Protein AF-0000000079072916 (afdb_homodimer)

Sequence (254 aa):
METNFIKKNFGDKLIYQQEENDLEDRITYTTFAKGLDKENIIIFFITNEGIFTDDGYTIWNITSTMNIKLNSNDIKIISKIANFYGVSFINNCLVLKQKDDSSNYHDEISNIVCAIVAINTYILLTIMETNFIKKNFGDKLIYQQEENDLEDRITYTTFAKGLDKENIIIFFITNEGIFTDDGYTIWNITSTMNIKLNSNDIKIISKIANFYGVSFINNCLVLKQKDDSSNYHDEISNIVCAIVAINTYILLTI

Radius of gyration: 18.78 Å; Cα contacts (8 Å, |Δi|>4): 426; chains: 2; bounding box: 48×57×42 Å

Structure (mmCIF, N/CA/C/O backbone):
data_AF-0000000079072916-model_v1
#
loop_
_entity.id
_entity.type
_entity.pdbx_description
1 polymer 'DUF1828 domain-containing protein'
#
loop_
_atom_site.group_PDB
_atom_site.id
_atom_site.type_symbol
_atom_site.label_atom_id
_atom_site.label_alt_id
_atom_site.label_comp_id
_atom_site.label_asym_id
_atom_site.label_entity_id
_atom_site.label_seq_id
_atom_site.pdbx_PDB_ins_code
_atom_site.Cartn_x
_atom_site.Cartn_y
_atom_site.Cartn_z
_atom_site.occupancy
_atom_site.B_iso_or_equiv
_atom_site.auth_seq_id
_atom_site.auth_comp_id
_atom_site.auth_asym_id
_atom_site.auth_atom_id
_atom_site.pdbx_PDB_model_num
ATOM 1 N N . MET A 1 1 ? -22.922 37.562 6.277 1 25.19 1 MET A N 1
ATOM 2 C CA . MET A 1 1 ? -22.359 36.594 7.234 1 25.19 1 MET A CA 1
ATOM 3 C C . MET A 1 1 ? -21.312 35.719 6.566 1 25.19 1 MET A C 1
ATOM 5 O O . MET A 1 1 ? -21.625 35 5.605 1 25.19 1 MET A O 1
ATOM 9 N N . GLU A 1 2 ? -20.078 36.094 6.539 1 25.52 2 GLU A N 1
ATOM 10 C CA . GLU A 1 2 ? -18.922 35.594 5.809 1 25.52 2 GLU A CA 1
ATOM 11 C C . GLU A 1 2 ? -18.562 34.188 6.281 1 25.52 2 GLU A C 1
ATOM 13 O O . GLU A 1 2 ? -18.25 33.969 7.461 1 25.52 2 GLU A O 1
ATOM 18 N N . THR A 1 3 ? -19.266 33.25 5.84 1 23.72 3 THR A N 1
ATOM 19 C CA . THR A 1 3 ? -19 31.844 6.156 1 23.72 3 THR A CA 1
ATOM 20 C C . THR A 1 3 ? -17.5 31.531 6.027 1 23.72 3 THR A C 1
ATOM 22 O O . THR A 1 3 ? -16.953 31.578 4.93 1 23.72 3 THR A O 1
ATOM 25 N N . ASN A 1 4 ? -16.719 32.031 6.961 1 22.64 4 ASN A N 1
ATOM 26 C CA . ASN A 1 4 ? -15.305 31.703 7.137 1 22.64 4 ASN A CA 1
ATOM 27 C C . ASN A 1 4 ? -15.039 30.219 6.996 1 22.64 4 ASN A C 1
ATOM 29 O O . 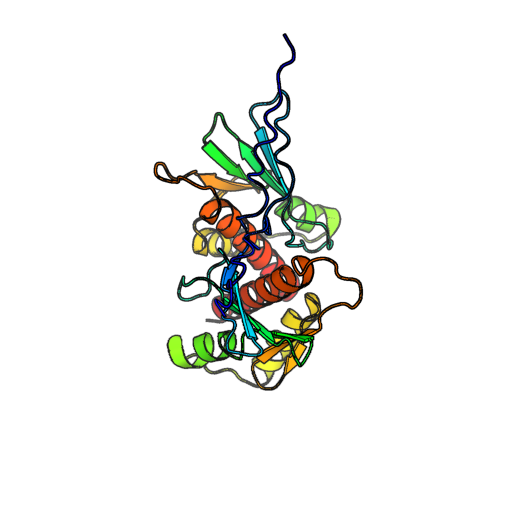ASN A 1 4 ? -15.492 29.422 7.82 1 22.64 4 ASN A O 1
ATOM 33 N N . PHE A 1 5 ? -15.102 29.859 5.82 1 25.64 5 PHE A N 1
ATOM 34 C CA . PHE A 1 5 ? -14.625 28.531 5.457 1 25.64 5 PHE A CA 1
ATOM 35 C C . PHE A 1 5 ? -13.312 28.219 6.164 1 25.64 5 PHE A C 1
ATOM 37 O O . PHE A 1 5 ? -12.297 28.859 5.926 1 25.64 5 PHE A O 1
ATOM 44 N N . ILE A 1 6 ? -13.367 28.031 7.449 1 26.88 6 ILE A N 1
ATOM 45 C CA . ILE A 1 6 ? -12.203 27.594 8.219 1 26.88 6 ILE A CA 1
ATOM 46 C C . ILE A 1 6 ? -11.414 26.562 7.418 1 26.88 6 ILE A C 1
ATOM 48 O O . ILE A 1 6 ? -11.93 25.469 7.133 1 26.88 6 ILE A O 1
ATOM 52 N N . LYS A 1 7 ? -10.703 26.969 6.523 1 29.28 7 LYS A N 1
ATOM 53 C CA . LYS A 1 7 ? -9.602 26.281 5.867 1 29.28 7 LYS A CA 1
ATOM 54 C C . LYS A 1 7 ? -8.758 25.5 6.879 1 29.28 7 LYS A C 1
ATOM 56 O O . LYS A 1 7 ? -7.773 26.031 7.402 1 29.28 7 LYS A O 1
ATOM 61 N N . LYS A 1 8 ? -9.477 24.891 7.836 1 30.89 8 LYS A N 1
ATOM 62 C CA . LYS A 1 8 ? -8.609 24.125 8.734 1 30.89 8 LYS A CA 1
ATOM 63 C C . LYS A 1 8 ? -7.699 23.188 7.949 1 30.89 8 LYS A C 1
ATOM 65 O O . LYS A 1 8 ? -8.156 22.469 7.062 1 30.89 8 LYS A O 1
ATOM 70 N N . ASN A 1 9 ? -6.469 23.562 7.746 1 30.06 9 ASN A N 1
ATOM 71 C CA . ASN A 1 9 ? -5.285 22.859 7.254 1 30.06 9 ASN A CA 1
ATOM 72 C C . ASN A 1 9 ? -5.227 21.422 7.762 1 30.06 9 ASN A C 1
ATOM 74 O O . ASN A 1 9 ? -4.621 21.156 8.797 1 30.06 9 ASN A O 1
ATOM 78 N N . PHE A 1 10 ? -6.309 20.844 7.824 1 29.81 10 PHE A N 1
ATOM 79 C CA . PHE A 1 10 ? -6.285 19.406 8.117 1 29.81 10 PHE A CA 1
ATOM 80 C C . PHE A 1 10 ? -5.223 18.703 7.281 1 29.81 10 PHE A C 1
ATOM 82 O O . PHE A 1 10 ? -5.535 17.797 6.516 1 29.81 10 PHE A O 1
ATOM 89 N N . GLY A 1 11 ? -4.422 19.375 6.609 1 34 11 GLY A N 1
ATOM 90 C CA . GLY A 1 11 ? -3.291 18.797 5.902 1 34 11 GLY A CA 1
ATOM 91 C C . GLY A 1 11 ? -2.49 17.828 6.742 1 34 11 GLY A C 1
ATOM 92 O O . GLY A 1 11 ? -1.272 17.953 6.871 1 34 11 GLY A O 1
ATOM 93 N N . ASP A 1 12 ? -2.959 17.344 7.809 1 32.41 12 ASP A N 1
ATOM 94 C CA . ASP A 1 12 ? -2.174 16.562 8.758 1 32.41 12 ASP A CA 1
ATOM 95 C C . ASP A 1 12 ? -1.429 15.438 8.055 1 32.41 12 ASP A C 1
ATOM 97 O O . ASP A 1 12 ? -1.821 15.008 6.965 1 32.41 12 ASP A O 1
ATOM 101 N N . LYS A 1 13 ? -0.191 14.953 8.641 1 34.88 13 LYS A N 1
ATOM 102 C CA . LYS A 1 13 ? 0.983 14.109 8.445 1 34.88 13 LYS A CA 1
ATOM 103 C C . LYS A 1 13 ? 0.587 12.641 8.289 1 34.88 13 LYS A C 1
ATOM 105 O O . LYS A 1 13 ? 0.32 11.961 9.281 1 34.88 13 LYS A O 1
ATOM 110 N N . LEU A 1 14 ? -0.189 12.406 7.477 1 36.56 14 LEU A N 1
ATOM 111 C CA . LEU A 1 14 ? -0.671 11.031 7.445 1 36.56 14 LEU A CA 1
ATOM 112 C C . LEU A 1 14 ? 0.492 10.047 7.367 1 36.56 14 LEU A C 1
ATOM 114 O O . LEU A 1 14 ? 0.35 8.883 7.738 1 36.56 14 LEU A O 1
ATOM 118 N N . ILE A 1 15 ? 1.354 10.32 6.348 1 42.75 15 ILE A N 1
ATOM 119 C CA . ILE A 1 15 ? 2.145 9.133 6.066 1 42.75 15 ILE A CA 1
ATOM 120 C C . ILE A 1 15 ? 3.072 8.828 7.242 1 42.75 15 ILE A C 1
ATOM 122 O O . ILE A 1 15 ? 3.357 7.668 7.535 1 42.75 15 ILE A O 1
ATOM 126 N N . TYR A 1 16 ? 3.955 9.688 7.449 1 46.66 16 TYR A N 1
ATOM 127 C CA . TYR A 1 16 ? 5.113 9.258 8.219 1 46.66 16 TYR A CA 1
ATOM 128 C C . TYR A 1 16 ? 5.223 10.031 9.531 1 46.66 16 TYR A C 1
ATOM 130 O O . TYR A 1 16 ? 4.699 11.141 9.648 1 46.66 16 TYR A O 1
ATOM 138 N N . GLN A 1 17 ? 5.148 9.227 10.57 1 46 17 GLN A N 1
ATOM 139 C CA . GLN A 1 17 ? 5.656 9.781 11.82 1 46 17 GLN A CA 1
ATOM 140 C C . GLN A 1 17 ? 7.043 10.391 11.633 1 46 17 GLN A C 1
ATOM 142 O O . GLN A 1 17 ? 7.695 10.156 10.609 1 46 17 GLN A O 1
ATOM 147 N N . GLN A 1 18 ? 7.871 10.438 12.781 1 49.47 18 GLN A N 1
ATOM 148 C CA . GLN A 1 18 ? 9.039 11.039 13.422 1 49.47 18 GLN A CA 1
ATOM 149 C C . GLN A 1 18 ? 10.305 10.758 12.625 1 49.47 18 GLN A C 1
ATOM 151 O O . GLN A 1 18 ? 10.555 9.617 12.219 1 49.47 18 GLN A O 1
ATOM 156 N N . GLU A 1 19 ? 10.734 11.781 11.852 1 52.78 19 GLU A N 1
ATOM 157 C CA . GLU A 1 19 ? 12.133 11.797 11.438 1 52.78 19 GLU A CA 1
ATOM 158 C C . GLU A 1 19 ? 13.07 11.734 12.633 1 52.78 19 GLU A C 1
ATOM 160 O O . GLU A 1 19 ? 12.883 12.453 13.617 1 52.78 19 GLU A O 1
ATOM 165 N N . GLU A 1 20 ? 13.516 10.617 13.102 1 50.47 20 GLU A N 1
ATOM 166 C CA . GLU A 1 20 ? 14.602 10.672 14.078 1 50.47 20 GLU A CA 1
ATOM 167 C C . GLU A 1 20 ? 15.961 10.742 13.383 1 50.47 20 GLU A C 1
ATOM 169 O O . GLU A 1 20 ? 16.25 9.953 12.477 1 50.47 20 GLU A O 1
ATOM 174 N N . ASN A 1 21 ? 16.406 12.055 13.328 1 49.78 21 ASN A N 1
ATOM 175 C CA . ASN A 1 21 ? 17.812 12.164 12.914 1 49.78 21 ASN A CA 1
ATOM 176 C C . ASN A 1 21 ? 18.734 11.469 13.891 1 49.78 21 ASN A C 1
ATOM 178 O O . ASN A 1 21 ? 18.75 11.781 15.086 1 49.78 21 ASN A O 1
ATOM 182 N N . ASP A 1 22 ? 18.938 10.188 13.688 1 50.59 22 ASP A N 1
ATOM 183 C CA . ASP A 1 22 ? 20.031 9.641 14.5 1 50.59 22 ASP A CA 1
ATOM 184 C C . ASP A 1 22 ? 21.359 10.336 14.18 1 50.59 22 ASP A C 1
ATOM 186 O O . ASP A 1 22 ? 21.516 10.93 13.117 1 50.59 22 ASP A O 1
ATOM 190 N N . LEU A 1 23 ? 22.062 10.672 15.25 1 51.97 23 LEU A N 1
ATOM 191 C CA . LEU A 1 23 ? 23.469 11.047 15.172 1 51.97 23 LEU A CA 1
ATOM 192 C C . LEU A 1 23 ? 24.156 10.375 13.984 1 51.97 23 LEU A C 1
ATOM 194 O O . LEU A 1 23 ? 25.344 10.586 13.734 1 51.97 23 LEU A O 1
ATOM 198 N N . GLU A 1 24 ? 23.219 9.625 13.133 1 63.34 24 GLU A N 1
ATOM 199 C CA . GLU A 1 24 ? 23.734 8.836 12.016 1 63.34 24 GLU A CA 1
ATOM 200 C C . GLU A 1 24 ? 23.156 9.305 10.688 1 63.34 24 GLU A C 1
ATOM 202 O O . GLU A 1 24 ? 22.281 10.172 10.664 1 63.34 24 GLU A O 1
ATOM 207 N N . ASP A 1 25 ? 23.719 9.297 9.586 1 83.88 25 ASP A N 1
ATOM 208 C CA . ASP A 1 25 ? 23.469 9.531 8.164 1 83.88 25 ASP A CA 1
ATOM 209 C C . ASP A 1 25 ? 22.172 8.852 7.719 1 83.88 25 ASP A C 1
ATOM 211 O O . ASP A 1 25 ? 22.078 8.336 6.602 1 83.88 25 ASP A O 1
ATOM 215 N N . ARG A 1 26 ? 21.188 8.867 8.789 1 86.19 26 ARG A N 1
ATOM 216 C CA . ARG A 1 26 ? 19.969 8.148 8.445 1 86.19 26 ARG A CA 1
ATOM 217 C C . ARG A 1 26 ? 18.734 8.844 9.023 1 86.19 26 ARG A C 1
ATOM 219 O O . ARG A 1 26 ? 18.781 9.328 10.156 1 86.19 26 ARG A O 1
ATOM 226 N N . ILE A 1 27 ? 17.703 9.031 8.188 1 84.94 27 ILE A N 1
ATOM 227 C CA . ILE A 1 27 ? 16.391 9.5 8.625 1 84.94 27 ILE A CA 1
ATOM 228 C C . ILE A 1 27 ? 15.391 8.344 8.594 1 84.94 27 ILE A C 1
ATOM 230 O O . ILE A 1 27 ? 15.359 7.57 7.629 1 84.94 27 ILE A O 1
ATOM 234 N N . THR A 1 28 ? 14.586 8.172 9.68 1 87.25 28 THR A N 1
ATOM 235 C CA . THR A 1 28 ? 13.617 7.094 9.797 1 87.25 28 THR A CA 1
ATOM 236 C C . THR A 1 28 ? 12.195 7.621 9.609 1 87.25 28 THR A C 1
ATOM 238 O O . THR A 1 28 ? 11.797 8.586 10.266 1 87.25 28 THR A O 1
ATOM 241 N N . TYR A 1 29 ? 11.492 6.973 8.711 1 85.94 29 TYR A N 1
ATOM 242 C CA . TYR A 1 29 ? 10.078 7.258 8.484 1 85.94 29 TYR A CA 1
ATOM 243 C C . TYR A 1 29 ? 9.211 6.086 8.938 1 85.94 29 TYR A C 1
ATOM 245 O O . TYR A 1 29 ? 9.336 4.977 8.414 1 85.94 29 TYR A O 1
ATOM 253 N N . THR A 1 30 ? 8.375 6.32 9.891 1 87.69 30 THR A N 1
ATOM 254 C CA . THR A 1 30 ? 7.359 5.34 10.25 1 87.69 30 THR A CA 1
ATOM 255 C C . THR A 1 30 ? 6.035 5.648 9.555 1 87.69 30 THR A C 1
ATOM 257 O O . THR A 1 30 ? 5.512 6.758 9.672 1 87.69 30 THR A O 1
ATOM 260 N N . THR A 1 31 ? 5.504 4.699 8.852 1 87.69 31 THR A N 1
ATOM 261 C CA . THR A 1 31 ? 4.277 4.922 8.094 1 87.69 31 THR A CA 1
ATOM 262 C C . THR A 1 31 ? 3.08 4.297 8.805 1 87.69 31 THR A C 1
ATOM 264 O O . THR A 1 31 ? 3.248 3.502 9.734 1 87.69 31 THR A O 1
ATOM 267 N N . PHE A 1 32 ? 1.91 4.664 8.383 1 86.25 32 PHE A N 1
ATOM 268 C CA . PHE A 1 32 ? 0.699 4.094 8.953 1 86.25 32 PHE A CA 1
ATOM 269 C C . PHE A 1 32 ? 0.38 2.744 8.32 1 86.25 32 PHE A C 1
ATOM 271 O O . PHE A 1 32 ? -0.427 1.978 8.852 1 86.25 32 PHE A O 1
ATOM 278 N N . ALA A 1 33 ? 1.021 2.525 7.176 1 90.31 33 ALA A N 1
ATOM 279 C CA . ALA A 1 33 ? 0.844 1.221 6.547 1 90.31 33 ALA A CA 1
ATOM 280 C C . ALA A 1 33 ? 1.424 0.108 7.414 1 90.31 33 ALA A C 1
ATOM 282 O O . ALA A 1 33 ? 2.428 0.308 8.102 1 90.31 33 ALA A O 1
ATOM 283 N N . LYS A 1 34 ? 0.805 -1.021 7.293 1 89.38 34 LYS A N 1
ATOM 284 C CA . LYS A 1 34 ? 1.238 -2.139 8.125 1 89.38 34 LYS A CA 1
ATOM 285 C C . LYS A 1 34 ? 1.736 -3.301 7.27 1 89.38 34 LYS A C 1
ATOM 287 O O . LYS A 1 34 ? 1.2 -3.555 6.188 1 89.38 34 LYS A O 1
ATOM 292 N N . GLY A 1 35 ? 2.766 -3.959 7.812 1 89.81 35 GLY A N 1
ATOM 293 C CA . GLY A 1 35 ? 3.268 -5.172 7.184 1 89.81 35 GLY A CA 1
ATOM 294 C C . GLY A 1 35 ? 2.457 -6.402 7.535 1 89.81 35 GLY A C 1
ATOM 295 O O . GLY A 1 35 ? 1.345 -6.293 8.055 1 89.81 35 GLY A O 1
ATOM 296 N N . LEU A 1 36 ? 2.961 -7.543 7.148 1 89.94 36 LEU A N 1
ATOM 297 C CA . LEU A 1 36 ? 2.299 -8.82 7.398 1 89.94 36 LEU A CA 1
ATOM 298 C C . LEU A 1 36 ? 2.209 -9.102 8.891 1 89.94 36 LEU A C 1
ATOM 300 O O . LEU A 1 36 ? 1.297 -9.797 9.344 1 89.94 36 LEU A O 1
ATOM 304 N N . ASP A 1 37 ? 3.074 -8.609 9.609 1 89.62 37 ASP A N 1
ATOM 305 C CA . ASP A 1 37 ? 3.094 -8.812 11.062 1 89.62 37 ASP A CA 1
ATOM 306 C C . ASP A 1 37 ? 2.23 -7.77 11.766 1 89.62 37 ASP A C 1
ATOM 308 O O . ASP A 1 37 ? 2.16 -7.746 13 1 89.62 37 ASP A O 1
ATOM 312 N N . LYS A 1 38 ? 1.646 -6.879 11.031 1 88.81 38 LYS A N 1
ATOM 313 C CA . LYS A 1 38 ? 0.715 -5.852 11.492 1 88.81 38 LYS A CA 1
ATOM 314 C C . LYS A 1 38 ? 1.454 -4.711 12.188 1 88.81 38 LYS A C 1
ATOM 316 O O . LYS A 1 38 ? 0.84 -3.898 12.883 1 88.81 38 LYS A O 1
ATOM 321 N N . GLU A 1 39 ? 2.781 -4.734 12.047 1 89.44 39 GLU A N 1
ATOM 322 C CA . GLU A 1 39 ? 3.559 -3.582 12.5 1 89.44 39 GLU A CA 1
ATOM 323 C C . GLU A 1 39 ? 3.666 -2.527 11.398 1 89.44 39 GLU A C 1
ATOM 325 O O . GLU A 1 39 ? 3.627 -2.854 10.211 1 89.44 39 GLU A O 1
ATOM 330 N N . ASN A 1 40 ? 3.836 -1.314 11.883 1 90.5 40 ASN A N 1
ATOM 331 C CA . ASN A 1 40 ? 4 -0.245 10.906 1 90.5 40 ASN A CA 1
ATOM 332 C C . ASN A 1 40 ? 5.242 -0.462 10.047 1 90.5 40 ASN A C 1
ATOM 334 O O . ASN A 1 40 ? 6.281 -0.893 10.547 1 90.5 40 ASN A O 1
ATOM 338 N N . ILE A 1 41 ? 5.078 -0.155 8.781 1 93.25 41 ILE A N 1
ATOM 339 C CA . ILE A 1 41 ? 6.215 -0.217 7.867 1 93.25 41 ILE A CA 1
ATOM 340 C C . ILE A 1 41 ? 7.148 0.965 8.125 1 93.25 41 ILE A C 1
ATOM 342 O O . ILE A 1 41 ? 6.699 2.111 8.211 1 93.25 41 ILE A O 1
ATOM 346 N N . ILE A 1 42 ? 8.43 0.683 8.234 1 91.75 42 ILE A N 1
ATOM 347 C CA . ILE A 1 42 ? 9.453 1.695 8.469 1 91.75 42 ILE A CA 1
ATOM 348 C C . ILE A 1 42 ? 10.359 1.808 7.242 1 91.75 42 ILE A C 1
ATOM 350 O O . ILE A 1 42 ? 10.75 0.795 6.656 1 91.75 42 ILE A O 1
ATOM 354 N N . ILE A 1 43 ? 10.555 3.037 6.801 1 92.69 43 ILE A N 1
ATOM 355 C CA . ILE A 1 43 ? 11.453 3.318 5.684 1 92.69 43 ILE A CA 1
ATOM 356 C C . ILE A 1 43 ? 12.617 4.184 6.156 1 92.69 43 ILE A C 1
ATOM 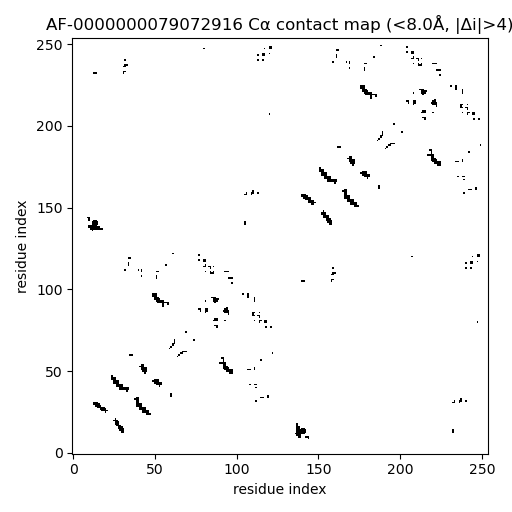358 O O . ILE A 1 43 ? 12.422 5.133 6.922 1 92.69 43 ILE A O 1
ATOM 362 N N . PHE A 1 44 ? 13.75 3.861 5.656 1 91.94 44 PHE A N 1
ATOM 363 C CA . PHE A 1 44 ? 14.938 4.641 5.98 1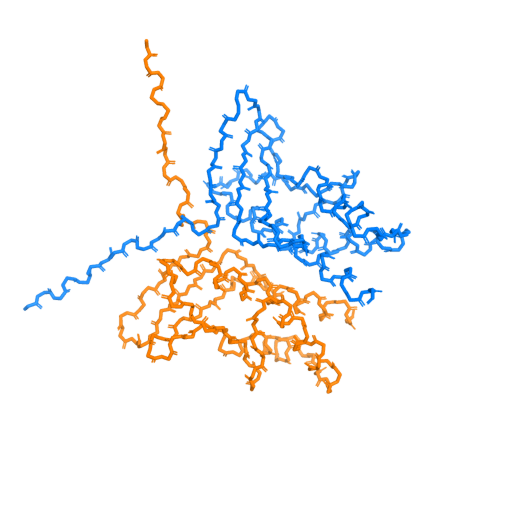 91.94 44 PHE A CA 1
ATOM 364 C C . PHE A 1 44 ? 15.398 5.461 4.781 1 91.94 44 PHE A C 1
ATOM 366 O O . PHE A 1 44 ? 15.383 4.977 3.648 1 91.94 44 PHE A O 1
ATOM 373 N N . PHE A 1 45 ? 15.766 6.672 5.117 1 91 45 PHE A N 1
ATOM 374 C CA . PHE A 1 45 ? 16.516 7.477 4.156 1 91 45 PHE A CA 1
ATOM 375 C C . PHE A 1 45 ? 17.969 7.594 4.57 1 91 45 PHE A C 1
ATOM 377 O O . PHE A 1 45 ? 18.281 8.148 5.625 1 91 45 PHE A O 1
ATOM 384 N N . ILE A 1 46 ? 18.797 6.973 3.713 1 91.88 46 ILE A N 1
ATOM 385 C CA . ILE A 1 46 ? 20.234 7.094 3.93 1 91.88 46 ILE A CA 1
ATOM 386 C C . ILE A 1 46 ? 20.75 8.359 3.252 1 91.88 46 ILE A C 1
ATOM 388 O O . ILE A 1 46 ? 20.891 8.398 2.027 1 91.88 46 ILE A O 1
ATOM 392 N N . THR A 1 47 ? 21.062 9.344 4.043 1 87.12 47 THR A N 1
ATOM 393 C CA . THR A 1 47 ? 21.297 10.695 3.547 1 87.12 47 THR A CA 1
ATOM 394 C C . THR A 1 47 ? 22.547 10.742 2.682 1 87.12 47 THR A C 1
ATOM 396 O O . THR A 1 47 ? 22.562 11.414 1.645 1 87.12 47 THR A O 1
ATOM 399 N N . ASN A 1 48 ? 23.594 10.117 3.045 1 90.31 48 ASN A N 1
ATOM 400 C CA . ASN A 1 48 ? 24.844 10.172 2.307 1 90.31 48 ASN A CA 1
ATOM 401 C C . ASN A 1 48 ? 24.734 9.453 0.966 1 90.31 48 ASN A C 1
ATOM 403 O O . ASN A 1 48 ? 25.484 9.766 0.029 1 90.31 48 ASN A O 1
ATOM 407 N N . GLU A 1 49 ? 23.828 8.516 0.859 1 92.81 49 GLU A N 1
ATOM 408 C CA . GLU A 1 49 ? 23.672 7.727 -0.358 1 92.81 49 GLU A CA 1
ATOM 409 C C . GLU A 1 49 ? 22.5 8.219 -1.186 1 92.81 49 GLU A C 1
ATOM 411 O O . GLU A 1 49 ? 22.375 7.887 -2.367 1 92.81 49 GLU A O 1
ATOM 416 N N . GLY A 1 50 ? 21.578 9.016 -0.589 1 92.38 50 GLY A N 1
ATOM 417 C CA . GLY A 1 50 ? 20.391 9.484 -1.28 1 92.38 50 GLY A CA 1
ATOM 418 C C . GLY A 1 50 ? 19.438 8.359 -1.653 1 92.38 50 GLY A C 1
ATOM 419 O O . GLY A 1 50 ? 18.953 8.305 -2.785 1 92.38 50 GLY A O 1
ATOM 420 N N . ILE A 1 51 ? 19.25 7.398 -0.708 1 95.25 51 ILE A N 1
ATOM 421 C CA . ILE A 1 51 ? 18.391 6.266 -1.046 1 95.25 51 ILE A CA 1
ATOM 422 C C . ILE A 1 51 ? 17.391 6.027 0.081 1 95.25 51 ILE A C 1
ATOM 424 O O . ILE A 1 51 ? 17.703 6.23 1.256 1 95.25 51 ILE A O 1
ATOM 428 N N . PHE A 1 52 ? 16.266 5.605 -0.351 1 93.75 52 PHE A N 1
ATOM 429 C CA . PHE A 1 52 ? 15.25 5.047 0.542 1 93.75 52 PHE A CA 1
ATOM 430 C C . PHE A 1 52 ? 15.32 3.527 0.558 1 93.75 52 PHE A C 1
ATOM 432 O O . PHE A 1 52 ? 15.523 2.898 -0.483 1 93.75 52 PHE A O 1
ATOM 439 N N . THR A 1 53 ? 15.164 2.924 1.729 1 96.88 53 THR A N 1
ATOM 440 C CA . THR A 1 53 ? 15.281 1.472 1.816 1 96.88 53 THR A CA 1
ATOM 441 C C . THR A 1 53 ? 14.508 0.938 3.02 1 96.88 53 THR A C 1
ATOM 443 O O . THR A 1 53 ? 14.266 1.67 3.979 1 96.88 53 THR A O 1
ATOM 446 N N . ASP A 1 54 ? 14.094 -0.314 2.861 1 96.69 54 ASP A N 1
ATOM 447 C CA . ASP A 1 54 ? 13.539 -1.02 4.012 1 96.69 54 ASP A CA 1
ATOM 448 C C . ASP A 1 54 ? 14.633 -1.738 4.801 1 96.69 54 ASP A C 1
ATOM 450 O O . ASP A 1 54 ? 14.336 -2.465 5.75 1 96.69 54 ASP A O 1
ATOM 454 N N . ASP A 1 55 ? 15.844 -1.603 4.312 1 96.25 55 ASP A N 1
ATOM 455 C CA . ASP A 1 55 ? 17.016 -2.189 4.949 1 96.25 55 ASP A CA 1
ATOM 456 C C . ASP A 1 55 ? 16.844 -3.695 5.137 1 96.25 55 ASP A C 1
ATOM 458 O O . ASP A 1 55 ? 17.281 -4.254 6.145 1 96.25 55 ASP A O 1
ATOM 462 N N . GLY A 1 56 ? 16.172 -4.355 4.27 1 98 56 GLY A N 1
ATOM 463 C CA . GLY A 1 56 ? 16.062 -5.805 4.223 1 98 56 GLY A CA 1
ATOM 464 C C . GLY A 1 56 ? 14.969 -6.352 5.113 1 98 56 GLY A C 1
ATOM 465 O O . GLY A 1 56 ? 14.75 -7.566 5.164 1 98 56 GLY A O 1
ATOM 466 N N . TYR A 1 57 ? 14.195 -5.539 5.73 1 97.25 57 TYR A N 1
ATOM 467 C CA . TYR A 1 57 ? 13.219 -5.984 6.723 1 97.25 57 TYR A CA 1
ATOM 468 C C . TYR A 1 57 ? 12.117 -6.816 6.07 1 97.25 57 TYR A C 1
ATOM 470 O O . TYR A 1 57 ? 11.664 -7.812 6.641 1 97.25 57 TYR A O 1
ATOM 478 N N . THR A 1 58 ? 11.617 -6.449 4.918 1 97.81 58 THR A N 1
ATOM 479 C CA . THR A 1 58 ? 10.523 -7.137 4.246 1 97.81 58 THR A CA 1
ATOM 480 C C . THR A 1 58 ? 10.859 -8.602 4.016 1 97.81 58 THR A C 1
ATOM 482 O O . THR A 1 58 ? 10.094 -9.492 4.398 1 97.81 58 THR A O 1
ATOM 485 N N . ILE A 1 59 ? 12.016 -8.82 3.465 1 98.06 59 ILE A N 1
ATOM 486 C CA . ILE A 1 59 ? 12.43 -10.195 3.188 1 98.06 59 ILE A CA 1
ATOM 487 C C . ILE A 1 59 ? 12.711 -10.922 4.5 1 98.06 59 ILE A C 1
ATOM 489 O O . ILE A 1 59 ? 12.352 -12.094 4.652 1 98.06 59 ILE A O 1
ATOM 493 N N . TRP A 1 60 ? 13.32 -10.289 5.438 1 97.56 60 TRP A N 1
ATOM 494 C CA . TRP A 1 60 ? 13.562 -10.891 6.742 1 97.56 60 TRP A CA 1
ATOM 495 C C . TRP A 1 60 ? 12.258 -11.328 7.395 1 97.56 60 TRP A C 1
ATOM 497 O O . TRP A 1 60 ? 12.156 -12.43 7.93 1 97.56 60 TRP A O 1
ATOM 507 N N . ASN A 1 61 ? 11.258 -10.438 7.383 1 96.81 61 ASN A N 1
ATOM 508 C CA . ASN A 1 61 ? 9.961 -10.766 7.961 1 96.81 61 ASN A CA 1
ATOM 509 C C . ASN A 1 61 ? 9.344 -12 7.305 1 96.81 61 ASN A C 1
ATOM 511 O O . ASN A 1 61 ? 8.828 -12.875 7.996 1 96.81 61 ASN A O 1
ATOM 515 N N . ILE A 1 62 ? 9.469 -12.102 6.027 1 96.75 62 ILE A N 1
ATOM 516 C CA . ILE A 1 62 ? 8.914 -13.211 5.262 1 96.75 62 ILE A CA 1
ATOM 517 C C . ILE A 1 62 ? 9.656 -14.5 5.605 1 96.75 62 ILE A C 1
ATOM 519 O O . ILE A 1 62 ? 9.031 -15.516 5.926 1 96.75 62 ILE A O 1
ATOM 523 N N . THR A 1 63 ? 10.953 -14.406 5.59 1 97 63 THR A N 1
ATOM 524 C CA . THR A 1 63 ? 11.742 -15.625 5.695 1 97 63 THR A CA 1
ATOM 525 C C . THR A 1 63 ? 11.938 -16.016 7.16 1 97 63 THR A C 1
ATOM 527 O O . THR A 1 63 ? 11.867 -17.203 7.504 1 97 63 THR A O 1
ATOM 530 N N . SER A 1 64 ? 12.133 -15.086 7.992 1 95.81 64 SER A N 1
ATOM 531 C CA . SER A 1 64 ? 12.523 -15.383 9.367 1 95.81 64 SER A CA 1
ATOM 532 C C . SER A 1 64 ? 11.312 -15.383 10.289 1 95.81 64 SER A C 1
ATOM 534 O O . SER A 1 64 ? 11.172 -16.266 11.148 1 95.81 64 SER A O 1
ATOM 536 N N . THR A 1 65 ? 10.453 -14.422 10.133 1 93.44 65 THR A N 1
ATOM 537 C CA . THR A 1 65 ? 9.297 -14.336 11.016 1 93.44 65 THR A CA 1
ATOM 538 C C . THR A 1 65 ? 8.195 -15.289 10.57 1 93.44 65 THR A C 1
ATOM 540 O O . THR A 1 65 ? 7.629 -16.016 11.383 1 93.44 65 THR A O 1
ATOM 543 N N . MET A 1 66 ? 7.961 -15.352 9.344 1 93.31 66 MET A N 1
ATOM 544 C CA . MET A 1 66 ? 6.883 -16.188 8.812 1 93.31 66 MET A CA 1
ATOM 545 C C . MET A 1 66 ? 7.391 -17.562 8.438 1 93.31 66 MET A C 1
ATOM 547 O O . MET A 1 66 ? 6.602 -18.469 8.148 1 93.31 66 MET A O 1
ATOM 551 N N . ASN A 1 67 ? 8.68 -17.734 8.367 1 95.62 67 ASN A N 1
ATOM 552 C CA . ASN A 1 67 ? 9.328 -19 8.055 1 95.62 67 ASN A CA 1
ATOM 553 C C . ASN A 1 67 ? 8.953 -19.484 6.656 1 95.62 67 ASN A C 1
ATOM 555 O O . ASN A 1 67 ? 8.633 -20.672 6.473 1 95.62 67 ASN A O 1
ATOM 559 N N . ILE A 1 68 ? 8.93 -18.625 5.766 1 96.12 68 ILE A N 1
ATOM 560 C CA . ILE A 1 68 ? 8.664 -18.938 4.371 1 96.12 68 ILE A CA 1
ATOM 561 C C . ILE A 1 68 ? 9.969 -18.969 3.58 1 96.12 68 ILE A C 1
ATOM 563 O O . ILE A 1 68 ? 10.75 -18.016 3.643 1 96.12 68 ILE A O 1
ATOM 567 N N . LYS A 1 69 ? 10.156 -20.016 2.908 1 96.19 69 LYS A N 1
ATOM 568 C CA . LYS A 1 69 ? 11.336 -20.125 2.047 1 96.19 69 LYS A CA 1
ATOM 569 C C . LYS A 1 69 ? 11.055 -19.547 0.662 1 96.19 69 LYS A C 1
ATOM 571 O O . LYS A 1 69 ? 10.039 -19.859 0.044 1 96.19 69 LYS A O 1
ATOM 576 N N . LEU A 1 70 ? 11.945 -18.734 0.256 1 96.81 70 LEU A N 1
ATOM 577 C CA . LEU A 1 70 ? 11.836 -18.141 -1.071 1 96.81 70 LEU A CA 1
ATOM 578 C C . LEU A 1 70 ? 12.758 -18.844 -2.061 1 96.81 70 LEU A C 1
ATOM 580 O O . LEU A 1 70 ? 13.953 -19.016 -1.791 1 96.81 70 LEU A O 1
ATOM 584 N N . ASN A 1 71 ? 12.195 -19.234 -3.152 1 96.38 71 ASN A N 1
ATOM 585 C CA . ASN A 1 71 ? 13.016 -19.812 -4.211 1 96.38 71 ASN A CA 1
ATOM 586 C C . ASN A 1 71 ? 13.375 -18.781 -5.27 1 96.38 71 ASN A C 1
ATOM 588 O O . ASN A 1 71 ? 13.055 -17.594 -5.121 1 96.38 71 ASN A O 1
ATOM 592 N N . SER A 1 72 ? 14.094 -19.234 -6.34 1 96.62 72 SER A N 1
ATOM 593 C CA . SER A 1 72 ? 14.586 -18.312 -7.359 1 96.62 72 SER A CA 1
ATOM 594 C C . SER A 1 72 ? 13.43 -17.656 -8.102 1 96.62 72 SER A C 1
ATOM 596 O O . SER A 1 72 ? 13.523 -16.484 -8.5 1 96.62 72 SER A O 1
ATOM 598 N N . ASN A 1 73 ? 12.352 -18.359 -8.289 1 96.62 73 ASN A N 1
ATOM 599 C CA . ASN A 1 73 ? 11.18 -17.781 -8.945 1 96.62 73 ASN A CA 1
ATOM 600 C C . ASN A 1 73 ? 10.531 -16.703 -8.086 1 96.62 73 ASN A C 1
ATOM 602 O O . ASN A 1 73 ? 10.109 -15.672 -8.594 1 96.62 73 ASN A O 1
ATOM 606 N N . ASP A 1 74 ? 10.43 -16.984 -6.824 1 96.88 74 ASP A N 1
ATOM 607 C CA . ASP A 1 74 ? 9.898 -15.984 -5.898 1 96.88 74 ASP A CA 1
ATOM 608 C C . ASP A 1 74 ? 10.695 -14.688 -5.98 1 96.88 74 ASP A C 1
ATOM 610 O O . ASP A 1 74 ? 10.117 -13.594 -6.039 1 96.88 74 ASP A O 1
ATOM 614 N N . ILE A 1 75 ? 11.992 -14.828 -6.039 1 97.44 75 ILE A N 1
ATOM 615 C CA . ILE A 1 75 ? 12.883 -13.672 -6.086 1 97.44 75 ILE A CA 1
ATOM 616 C C . ILE A 1 75 ? 12.641 -12.883 -7.375 1 97.44 75 ILE A C 1
ATOM 618 O O . ILE A 1 75 ? 12.602 -11.656 -7.359 1 97.44 75 ILE A O 1
ATOM 622 N N . LYS A 1 76 ? 12.43 -13.578 -8.414 1 97.69 76 LYS A N 1
ATOM 623 C CA . LYS A 1 76 ? 12.156 -12.938 -9.695 1 97.69 76 LYS A CA 1
ATOM 624 C C . LYS A 1 76 ? 10.836 -12.172 -9.648 1 97.69 76 LYS A C 1
ATOM 626 O O . LYS A 1 76 ? 10.758 -11.031 -10.117 1 97.69 76 LYS A O 1
ATOM 631 N N . ILE A 1 77 ? 9.836 -12.781 -9.102 1 97.88 77 ILE A N 1
ATOM 632 C CA . ILE A 1 77 ? 8.516 -12.164 -9.023 1 97.88 77 ILE A CA 1
ATOM 633 C C . ILE A 1 77 ? 8.562 -10.953 -8.094 1 97.88 77 ILE A C 1
ATOM 635 O O . ILE A 1 77 ? 8.023 -9.891 -8.422 1 97.88 77 ILE A O 1
ATOM 639 N N . ILE A 1 78 ? 9.258 -11.102 -6.98 1 98.31 78 ILE A N 1
ATOM 640 C CA . ILE A 1 78 ? 9.422 -10.016 -6.027 1 98.31 78 ILE A CA 1
ATOM 641 C C . ILE A 1 78 ? 10.117 -8.836 -6.707 1 98.31 78 ILE A C 1
ATOM 643 O O . ILE A 1 78 ? 9.68 -7.688 -6.57 1 98.31 78 ILE A O 1
ATOM 647 N N . SER A 1 79 ? 11.125 -9.109 -7.473 1 98.5 79 SER A N 1
ATOM 648 C CA . SER A 1 79 ? 11.836 -8.055 -8.195 1 98.5 79 SER A CA 1
ATOM 649 C C . SER A 1 79 ? 10.938 -7.371 -9.211 1 98.5 79 SER A C 1
ATOM 651 O O . SER A 1 79 ? 10.984 -6.148 -9.367 1 98.5 79 SER A O 1
ATOM 653 N N . LYS A 1 80 ? 10.133 -8.133 -9.898 1 98.06 80 LYS A N 1
ATOM 654 C CA . LYS A 1 80 ? 9.203 -7.57 -10.875 1 98.06 80 LYS A CA 1
ATOM 655 C C . LYS A 1 80 ? 8.18 -6.664 -10.203 1 98.06 80 LYS A C 1
ATOM 657 O O . LYS A 1 80 ? 7.871 -5.582 -10.711 1 98.06 80 LYS A O 1
ATOM 662 N N . ILE A 1 81 ? 7.656 -7.164 -9.109 1 97.81 81 ILE A N 1
ATOM 663 C CA . ILE A 1 81 ? 6.684 -6.379 -8.352 1 97.81 81 ILE A CA 1
ATOM 664 C C . ILE A 1 81 ? 7.316 -5.062 -7.906 1 97.81 81 ILE A C 1
ATOM 666 O O . ILE A 1 81 ? 6.734 -3.992 -8.094 1 97.81 81 ILE A O 1
ATOM 670 N N . ALA A 1 82 ? 8.508 -5.129 -7.293 1 98.38 82 ALA A N 1
ATOM 671 C CA . ALA A 1 82 ? 9.219 -3.93 -6.848 1 98.38 82 ALA A CA 1
ATOM 672 C C . ALA A 1 82 ? 9.438 -2.963 -8.008 1 98.38 82 ALA A C 1
ATOM 674 O O . ALA A 1 82 ? 9.188 -1.762 -7.879 1 98.38 82 ALA A O 1
ATOM 675 N N . ASN A 1 83 ? 9.797 -3.471 -9.164 1 97.75 83 ASN A N 1
ATOM 676 C CA . ASN A 1 83 ? 10.094 -2.654 -10.336 1 97.75 83 ASN A CA 1
ATOM 677 C C . ASN A 1 83 ? 8.852 -1.915 -10.836 1 97.75 83 ASN A C 1
ATOM 679 O O . ASN A 1 83 ? 8.961 -0.804 -11.359 1 97.75 83 ASN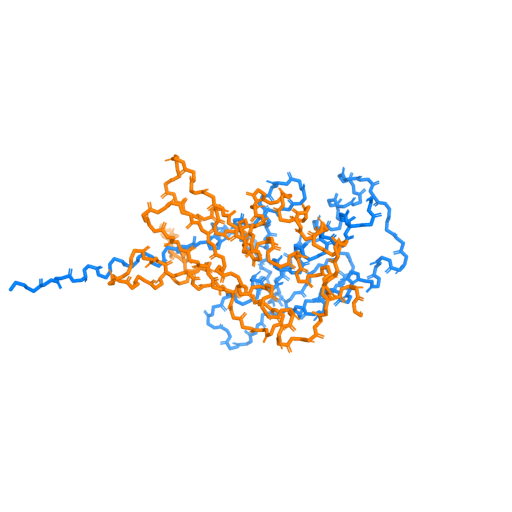 A O 1
ATOM 683 N N . PHE A 1 84 ? 7.762 -2.521 -10.711 1 96.56 84 PHE A N 1
ATOM 684 C CA . PHE A 1 84 ? 6.516 -1.88 -11.109 1 96.56 84 PHE A CA 1
ATOM 685 C C . PHE A 1 84 ? 6.348 -0.541 -10.398 1 96.56 84 PHE A C 1
ATOM 687 O O . PHE A 1 84 ? 5.82 0.411 -10.977 1 96.56 84 PHE A O 1
ATOM 694 N N . TYR A 1 85 ? 6.883 -0.401 -9.18 1 95.75 85 TYR A N 1
ATOM 695 C CA . TYR A 1 85 ? 6.762 0.815 -8.383 1 95.75 85 TYR A CA 1
ATOM 696 C C . TYR A 1 85 ? 8.039 1.646 -8.453 1 95.75 85 TYR A C 1
ATOM 698 O O . TYR A 1 85 ? 8.234 2.568 -7.66 1 95.75 85 TYR A O 1
ATOM 706 N N . GLY A 1 86 ? 8.953 1.254 -9.336 1 96.38 86 GLY A N 1
ATOM 707 C CA . GLY A 1 86 ? 10.195 1.985 -9.516 1 96.38 86 GLY A CA 1
ATOM 708 C C . GLY A 1 86 ? 11.211 1.706 -8.422 1 96.38 86 GLY A C 1
ATOM 709 O O . GLY A 1 86 ? 12.133 2.498 -8.211 1 96.38 86 GLY A O 1
ATOM 710 N N . VAL A 1 87 ? 11.031 0.641 -7.699 1 98.12 87 VAL A N 1
ATOM 711 C CA . VAL A 1 87 ? 11.906 0.249 -6.602 1 98.12 87 VAL A CA 1
ATOM 712 C C . VAL A 1 87 ? 12.797 -0.908 -7.039 1 98.12 87 VAL A C 1
ATOM 714 O O . VAL A 1 87 ? 12.336 -1.839 -7.703 1 98.12 87 VAL A O 1
ATOM 717 N N . SER A 1 88 ? 14.047 -0.817 -6.668 1 98.69 88 SER A N 1
ATOM 718 C CA . SER A 1 88 ? 14.969 -1.91 -6.973 1 98.69 88 SER A CA 1
ATOM 719 C C . SER A 1 88 ? 15.031 -2.914 -5.828 1 98.69 88 SER A C 1
ATOM 721 O O . SER A 1 88 ? 14.938 -2.537 -4.656 1 98.69 88 SER A O 1
ATOM 723 N N . PHE A 1 89 ? 15.141 -4.109 -6.242 1 98.62 89 PHE A N 1
ATOM 724 C CA . PHE A 1 89 ? 15.398 -5.188 -5.297 1 98.62 89 PHE A CA 1
ATOM 725 C C . PHE A 1 89 ? 16.844 -5.672 -5.406 1 98.62 89 PHE A C 1
ATOM 727 O O . PHE A 1 89 ? 17.203 -6.328 -6.387 1 98.62 89 PHE A O 1
ATOM 734 N N . ILE A 1 90 ? 17.641 -5.293 -4.383 1 97.44 90 ILE A N 1
ATOM 735 C CA . ILE A 1 90 ? 19.078 -5.562 -4.422 1 97.44 90 ILE A CA 1
ATOM 736 C C . ILE A 1 90 ? 19.531 -6.152 -3.088 1 97.44 90 ILE A C 1
ATOM 738 O O . ILE 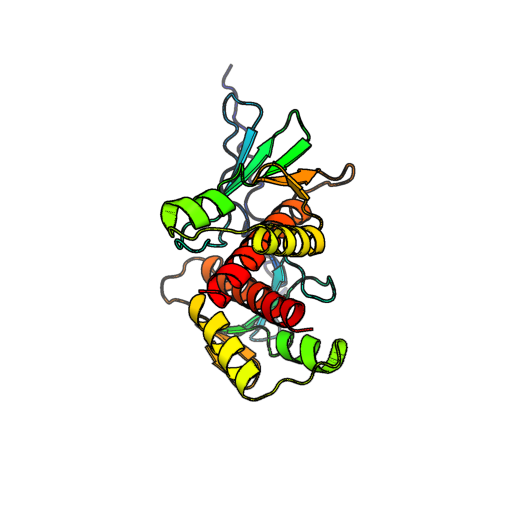A 1 90 ? 19.312 -5.551 -2.031 1 97.44 90 ILE A O 1
ATOM 742 N N . ASN A 1 91 ? 20.156 -7.352 -3.08 1 96.44 91 ASN A N 1
ATOM 743 C CA . ASN A 1 91 ? 20.688 -7.996 -1.882 1 96.44 91 ASN A CA 1
ATOM 744 C C . ASN A 1 91 ? 19.625 -8.086 -0.782 1 96.44 91 ASN A C 1
ATOM 746 O O . ASN A 1 91 ? 19.891 -7.703 0.362 1 96.44 91 ASN A O 1
ATOM 750 N N . ASN A 1 92 ? 18.438 -8.477 -1.096 1 97.31 92 ASN A N 1
ATOM 751 C CA . ASN A 1 92 ? 17.297 -8.719 -0.215 1 97.31 92 ASN A CA 1
ATOM 752 C C . ASN A 1 92 ? 16.781 -7.418 0.404 1 97.31 92 ASN A C 1
ATOM 754 O O . ASN A 1 92 ? 16.094 -7.441 1.417 1 97.31 92 ASN A O 1
ATOM 758 N N . CYS A 1 93 ? 17.188 -6.242 -0.263 1 98.44 93 CYS A N 1
ATOM 759 C CA . CYS A 1 93 ? 16.703 -4.934 0.174 1 98.44 93 CYS A CA 1
ATOM 760 C C . CYS A 1 93 ? 15.906 -4.25 -0.929 1 98.44 93 CYS A C 1
ATOM 762 O O . CYS A 1 93 ? 16.234 -4.379 -2.109 1 98.44 93 CYS A O 1
ATOM 764 N N . LEU A 1 94 ? 14.93 -3.562 -0.555 1 98.75 94 LEU A N 1
ATOM 765 C CA . LEU A 1 94 ? 14.266 -2.623 -1.45 1 98.75 94 LEU A CA 1
ATOM 766 C C . LEU A 1 94 ? 14.938 -1.255 -1.403 1 98.75 94 LEU A C 1
ATOM 768 O O . LEU A 1 94 ? 15.156 -0.703 -0.323 1 98.75 94 LEU A O 1
ATOM 772 N N . VAL A 1 95 ? 15.266 -0.729 -2.605 1 98.62 95 VAL A N 1
ATOM 773 C CA . VAL A 1 95 ? 16.047 0.501 -2.682 1 98.62 95 VAL A CA 1
ATOM 774 C C . VAL A 1 95 ? 15.438 1.436 -3.725 1 98.62 95 VAL A C 1
ATOM 776 O O . VAL A 1 95 ? 15.117 1.009 -4.836 1 98.62 95 VAL A O 1
ATOM 779 N N . LEU A 1 96 ? 15.234 2.623 -3.328 1 97.56 96 LEU A N 1
ATOM 780 C CA . LEU A 1 96 ? 14.758 3.658 -4.242 1 97.56 96 LEU A CA 1
ATOM 781 C C . LEU A 1 96 ? 15.586 4.93 -4.102 1 97.56 96 LEU A C 1
ATOM 783 O O . LEU A 1 96 ? 15.727 5.469 -3 1 97.56 96 LEU A O 1
ATOM 787 N N . LYS A 1 97 ? 16.141 5.395 -5.211 1 96 97 LYS A N 1
ATOM 788 C CA . LYS A 1 97 ? 16.969 6.598 -5.195 1 96 97 LYS A CA 1
ATOM 789 C C . LYS A 1 97 ? 16.094 7.855 -5.121 1 96 97 LYS A C 1
ATOM 791 O O . LYS A 1 97 ? 15.055 7.938 -5.781 1 96 97 LYS A O 1
ATOM 796 N N . GLN A 1 98 ? 16.562 8.75 -4.355 1 92.31 98 GLN A N 1
ATOM 797 C CA . GLN A 1 98 ? 15.898 10.047 -4.305 1 92.31 98 GLN A CA 1
ATOM 798 C C . GLN A 1 98 ? 15.977 10.758 -5.652 1 92.31 98 GLN A C 1
ATOM 800 O O . GLN A 1 98 ? 17.016 10.75 -6.305 1 92.31 98 GLN A O 1
ATOM 805 N N . LYS A 1 99 ? 14.852 11.273 -6.004 1 88 99 LYS A N 1
ATOM 806 C CA . LYS A 1 99 ? 14.852 12.07 -7.22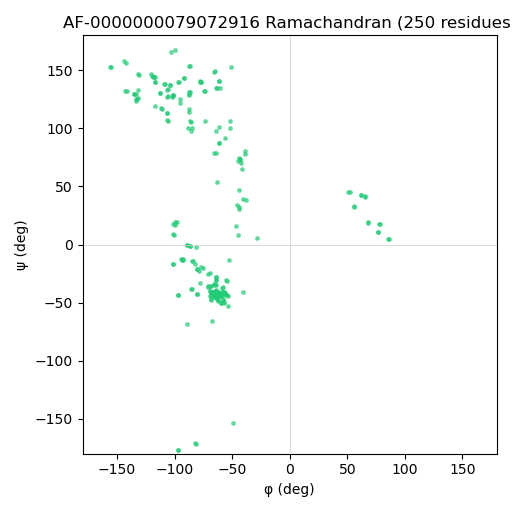7 1 88 99 LYS A CA 1
ATOM 807 C C . LYS A 1 99 ? 15.438 13.461 -6.977 1 88 99 LYS A C 1
ATOM 809 O O . LYS A 1 99 ? 15.203 14.055 -5.922 1 88 99 LYS A O 1
ATOM 814 N N . ASP A 1 100 ? 16.203 13.945 -7.91 1 77 100 ASP A N 1
ATOM 815 C CA . ASP A 1 100 ? 16.922 15.219 -7.789 1 77 100 ASP A CA 1
ATOM 816 C C . ASP A 1 100 ? 15.945 16.375 -7.547 1 77 100 ASP A C 1
ATOM 818 O O . ASP A 1 100 ? 16.234 17.281 -6.773 1 77 100 ASP A O 1
ATOM 822 N N . ASP A 1 101 ? 14.883 16.328 -8.125 1 68.44 101 ASP A N 1
ATOM 823 C CA . ASP A 1 101 ? 13.984 17.484 -8.133 1 68.44 101 ASP A CA 1
ATOM 824 C C . ASP A 1 101 ? 12.875 17.312 -7.102 1 68.44 101 ASP A C 1
ATOM 826 O O . ASP A 1 101 ? 11.938 18.125 -7.051 1 68.44 101 ASP A O 1
ATOM 830 N N . SER A 1 102 ? 13.203 16.406 -6.285 1 61.44 102 SER A N 1
ATOM 831 C CA . SER A 1 102 ? 12.078 16.172 -5.391 1 61.44 102 SER A CA 1
ATOM 832 C C . SER A 1 102 ? 12.117 17.109 -4.195 1 61.44 102 SER A C 1
ATOM 834 O O . SER A 1 102 ? 13.148 17.234 -3.527 1 61.44 102 SER A O 1
ATOM 836 N N . SER A 1 103 ? 11.125 17.984 -4.152 1 60.53 103 SER A N 1
ATOM 837 C CA . SER A 1 103 ? 11 18.859 -2.994 1 60.53 103 SER A CA 1
ATOM 838 C C . SER A 1 103 ? 10.445 18.109 -1.788 1 60.53 103 SER A C 1
ATOM 840 O O . SER A 1 103 ? 10.594 18.562 -0.65 1 60.53 103 SER A O 1
ATOM 842 N N . ASN A 1 104 ? 9.859 17.078 -2.125 1 69.88 104 ASN A N 1
ATOM 843 C CA . ASN A 1 104 ? 9.352 16.234 -1.039 1 69.88 104 ASN A CA 1
ATOM 844 C C . ASN A 1 104 ? 9.5 14.75 -1.351 1 69.88 104 ASN A C 1
ATOM 846 O O . ASN A 1 104 ? 9.789 14.383 -2.49 1 69.88 104 ASN A O 1
ATOM 850 N N . TYR A 1 105 ? 9.555 13.898 -0.314 1 80.81 105 TYR A N 1
ATOM 851 C CA . TYR A 1 105 ? 9.875 12.477 -0.403 1 80.81 105 TYR A CA 1
ATOM 852 C C . TYR A 1 105 ? 8.609 11.633 -0.405 1 80.81 105 TYR A C 1
ATOM 854 O O . TYR A 1 105 ? 8.664 10.414 -0.213 1 80.81 105 TYR A O 1
ATOM 862 N N . HIS A 1 106 ? 7.535 12.289 -0.717 1 81 106 HIS A N 1
ATOM 863 C CA . HIS A 1 106 ? 6.273 11.578 -0.554 1 81 106 HIS A CA 1
ATOM 864 C C . HIS A 1 106 ? 6.113 10.484 -1.605 1 81 106 HIS A C 1
ATOM 866 O O . HIS A 1 106 ? 5.664 9.375 -1.296 1 81 106 HIS A O 1
ATOM 872 N N . ASP A 1 107 ? 6.629 10.82 -2.797 1 86.06 107 ASP A N 1
ATOM 873 C CA . ASP A 1 107 ? 6.512 9.836 -3.871 1 86.06 107 ASP A CA 1
ATOM 874 C C . ASP A 1 107 ? 7.402 8.625 -3.604 1 86.06 107 ASP A C 1
ATOM 876 O O . ASP A 1 107 ? 6.973 7.484 -3.773 1 86.06 107 ASP A O 1
ATOM 880 N N . GLU A 1 108 ? 8.578 8.938 -3.191 1 89.12 108 GLU A N 1
ATOM 881 C CA . GLU A 1 108 ? 9.523 7.855 -2.951 1 89.12 108 GLU A CA 1
ATOM 882 C C . GLU A 1 108 ? 9.062 6.965 -1.803 1 89.12 108 GLU A C 1
ATOM 884 O O . GLU A 1 108 ? 9.078 5.738 -1.916 1 89.12 108 GLU A O 1
ATOM 889 N N . ILE A 1 109 ? 8.617 7.594 -0.722 1 88.62 109 ILE A N 1
ATOM 890 C CA . ILE A 1 109 ? 8.156 6.828 0.43 1 88.62 109 ILE A CA 1
ATOM 891 C C . ILE A 1 109 ? 6.914 6.02 0.048 1 88.62 109 ILE A C 1
ATOM 893 O O . ILE A 1 109 ? 6.82 4.832 0.362 1 88.62 109 ILE A O 1
ATOM 897 N N . SER A 1 110 ? 6.012 6.613 -0.665 1 89.69 110 SER A N 1
ATOM 898 C CA . SER A 1 110 ? 4.793 5.926 -1.08 1 89.69 110 SER A CA 1
ATOM 899 C C . SER A 1 110 ? 5.109 4.762 -2.012 1 89.69 110 SER A C 1
ATOM 901 O O . SER A 1 110 ? 4.531 3.678 -1.878 1 89.69 110 SER A O 1
ATOM 903 N N . ASN A 1 111 ? 6.047 4.988 -2.908 1 93.12 111 ASN A N 1
ATOM 904 C CA . ASN A 1 111 ? 6.402 3.938 -3.857 1 93.12 111 ASN A CA 1
ATOM 905 C C . ASN A 1 111 ? 6.98 2.713 -3.152 1 93.12 111 ASN A C 1
ATOM 907 O O . ASN A 1 111 ? 6.602 1.581 -3.455 1 93.12 111 ASN A O 1
ATOM 911 N N . ILE A 1 112 ? 7.887 2.986 -2.254 1 95.5 112 ILE A N 1
ATOM 912 C CA . ILE A 1 112 ? 8.5 1.848 -1.581 1 95.5 112 ILE A CA 1
ATOM 913 C C . ILE A 1 112 ? 7.477 1.166 -0.679 1 95.5 112 ILE A C 1
ATOM 915 O O . ILE A 1 112 ? 7.465 -0.062 -0.56 1 95.5 112 ILE A O 1
ATOM 919 N N . VAL A 1 113 ? 6.551 1.891 -0.031 1 94.19 113 VAL A N 1
ATOM 920 C CA . VAL A 1 113 ? 5.504 1.308 0.802 1 94.19 113 VAL A CA 1
ATOM 921 C C . VAL A 1 113 ? 4.574 0.454 -0.059 1 94.19 113 VAL A C 1
ATOM 923 O O . VAL A 1 113 ? 4.246 -0.677 0.306 1 94.19 113 VAL A O 1
ATOM 926 N N . CYS A 1 114 ? 4.16 0.941 -1.214 1 95.94 114 CYS A N 1
ATOM 927 C CA . CYS A 1 114 ? 3.314 0.177 -2.125 1 95.94 114 CYS A CA 1
ATOM 928 C C . CYS A 1 114 ? 4.016 -1.102 -2.574 1 95.94 114 CYS A C 1
ATOM 930 O O . CYS A 1 114 ? 3.391 -2.162 -2.648 1 95.94 114 CYS A O 1
ATOM 932 N N . ALA A 1 115 ? 5.297 -1.021 -2.865 1 97.56 115 ALA A N 1
ATOM 933 C CA . ALA A 1 115 ? 6.059 -2.209 -3.24 1 97.56 115 ALA A CA 1
ATOM 934 C C . ALA A 1 115 ? 6.039 -3.25 -2.123 1 97.56 115 ALA A C 1
ATOM 936 O O . ALA A 1 115 ? 5.84 -4.441 -2.379 1 97.56 115 ALA A O 1
ATOM 937 N N . ILE A 1 116 ? 6.23 -2.797 -0.926 1 97.81 116 ILE A N 1
ATOM 938 C CA . ILE A 1 116 ? 6.25 -3.705 0.215 1 97.81 116 ILE A CA 1
ATOM 939 C C . ILE A 1 116 ? 4.887 -4.383 0.356 1 97.81 116 ILE A C 1
ATOM 941 O O . ILE A 1 116 ? 4.809 -5.605 0.503 1 97.81 116 ILE A O 1
ATOM 945 N N . VAL A 1 117 ? 3.832 -3.615 0.303 1 97.56 117 VAL A N 1
ATOM 946 C CA . VAL A 1 117 ? 2.477 -4.148 0.415 1 97.56 117 VAL A CA 1
ATOM 947 C C . VAL A 1 117 ? 2.221 -5.148 -0.709 1 97.56 117 VAL A C 1
ATOM 949 O O . VAL A 1 117 ? 1.637 -6.211 -0.481 1 97.56 117 VAL A O 1
ATOM 952 N N . ALA A 1 118 ? 2.664 -4.832 -1.89 1 97.88 118 ALA A N 1
ATOM 953 C CA . ALA A 1 118 ? 2.48 -5.703 -3.049 1 97.88 118 ALA A CA 1
ATOM 954 C C . ALA A 1 118 ? 3.234 -7.02 -2.871 1 97.88 118 ALA A C 1
ATOM 956 O O . ALA A 1 118 ? 2.691 -8.094 -3.137 1 97.88 118 ALA A O 1
ATOM 957 N N . ILE A 1 119 ? 4.418 -6.973 -2.414 1 98.25 119 ILE A N 1
ATOM 958 C CA . ILE A 1 119 ? 5.223 -8.164 -2.184 1 98.25 119 ILE A CA 1
ATOM 959 C C . ILE A 1 119 ? 4.578 -9.023 -1.096 1 98.25 119 ILE A C 1
ATOM 961 O O . ILE A 1 119 ? 4.48 -10.242 -1.235 1 98.25 119 ILE A O 1
ATOM 965 N N . ASN A 1 120 ? 4.125 -8.375 -0.036 1 97.19 120 ASN A N 1
ATOM 966 C CA . ASN A 1 120 ? 3.404 -9.102 1.009 1 97.19 120 ASN A CA 1
ATOM 967 C C . ASN A 1 120 ? 2.184 -9.82 0.45 1 97.19 120 ASN A C 1
ATOM 969 O O . ASN A 1 120 ? 1.897 -10.961 0.839 1 97.19 120 ASN A O 1
ATOM 973 N N . THR A 1 121 ? 1.51 -9.18 -0.408 1 97.12 121 THR A N 1
ATOM 974 C CA . THR A 1 121 ? 0.325 -9.766 -1.021 1 97.12 121 THR A CA 1
ATOM 975 C C . THR A 1 121 ? 0.698 -11 -1.849 1 97.12 121 THR A C 1
ATOM 977 O O . THR A 1 121 ? 0.038 -12.031 -1.762 1 97.12 121 THR A O 1
ATOM 980 N N . TYR A 1 122 ? 1.746 -10.922 -2.652 1 97.44 122 TYR A N 1
ATOM 981 C CA . TYR A 1 122 ? 2.229 -12.062 -3.426 1 97.44 122 TYR A CA 1
ATOM 982 C C . TYR A 1 122 ? 2.502 -13.258 -2.52 1 97.44 122 TYR A C 1
ATOM 984 O O . TYR A 1 122 ? 2.059 -14.375 -2.805 1 97.44 122 TYR A O 1
ATOM 992 N N . ILE A 1 123 ? 3.131 -12.984 -1.402 1 96.62 123 ILE A N 1
ATOM 993 C CA . ILE A 1 123 ? 3.492 -14.055 -0.472 1 96.62 123 ILE A CA 1
ATOM 994 C C . ILE A 1 123 ? 2.23 -14.641 0.152 1 96.62 123 ILE A C 1
ATOM 996 O O . ILE A 1 123 ? 2.105 -15.859 0.276 1 96.62 123 ILE A O 1
ATOM 1000 N N . LEU A 1 124 ? 1.278 -13.789 0.516 1 93 124 LEU A N 1
ATOM 1001 C CA . LEU A 1 124 ? 0.034 -14.242 1.128 1 93 124 LEU A CA 1
ATOM 1002 C C . LEU A 1 124 ? -0.766 -15.109 0.158 1 93 124 LEU A C 1
ATOM 1004 O O . LEU A 1 124 ? -1.438 -16.062 0.572 1 93 124 LEU A O 1
ATOM 1008 N N . LEU A 1 125 ? -0.614 -14.812 -1.123 1 93.69 125 LEU A N 1
ATOM 1009 C CA . LEU A 1 125 ? -1.373 -15.539 -2.135 1 93.69 125 LEU A CA 1
ATOM 1010 C C . LEU A 1 125 ? -0.721 -16.891 -2.439 1 93.69 125 LEU A C 1
ATOM 1012 O O . LEU A 1 125 ? -1.358 -17.781 -3.008 1 93.69 125 LEU A O 1
ATOM 1016 N N . THR A 1 126 ? 0.518 -17 -2.133 1 88.19 126 THR A N 1
ATOM 1017 C CA . THR A 1 126 ? 1.245 -18.219 -2.482 1 88.19 126 THR A CA 1
ATOM 1018 C C . THR A 1 126 ? 1.252 -19.203 -1.312 1 88.19 126 THR A C 1
ATOM 1020 O O . THR A 1 126 ? 1.599 -20.375 -1.48 1 88.19 126 THR A O 1
ATOM 1023 N N . ILE A 1 127 ? 0.884 -18.812 -0.161 1 78.56 127 ILE A N 1
ATOM 1024 C CA . ILE A 1 127 ? 0.885 -19.703 0.984 1 78.56 127 ILE A CA 1
ATOM 1025 C C . ILE A 1 127 ? -0.502 -20.328 1.159 1 78.56 127 ILE A C 1
ATOM 1027 O O . ILE A 1 127 ? -1.51 -19.703 0.809 1 78.56 127 ILE A O 1
ATOM 1031 N N . MET B 1 1 ? 25.016 26.406 23.703 1 25.84 1 MET B N 1
ATOM 1032 C CA . MET B 1 1 ? 24.391 26.625 22.406 1 25.84 1 MET B CA 1
ATOM 1033 C C . MET B 1 1 ? 23.312 25.594 22.125 1 25.84 1 MET B C 1
ATOM 1035 O O . MET B 1 1 ? 23.594 24.391 22.094 1 25.84 1 MET B O 1
ATOM 1039 N N . GLU B 1 2 ? 22.109 25.797 22.547 1 25.81 2 GLU B N 1
ATOM 1040 C CA . GLU B 1 2 ? 20.938 24.922 22.609 1 25.81 2 GLU B CA 1
ATOM 1041 C C . GLU B 1 2 ? 20.484 24.516 21.219 1 25.81 2 GLU B C 1
ATOM 1043 O O . GLU B 1 2 ? 20.141 25.359 20.391 1 25.81 2 GLU B O 1
ATOM 1048 N N . THR B 1 3 ? 21.141 23.609 20.656 1 25.39 3 THR B N 1
ATOM 1049 C CA . THR B 1 3 ? 20.812 23.078 19.344 1 25.39 3 THR B CA 1
ATOM 1050 C C . THR B 1 3 ? 19.297 22.859 19.203 1 25.39 3 THR B C 1
ATOM 1052 O O . THR B 1 3 ? 18.734 22 19.875 1 25.39 3 THR B O 1
ATOM 1055 N N . ASN B 1 4 ? 18.562 23.922 19.078 1 23.3 4 ASN B N 1
ATOM 1056 C CA . ASN B 1 4 ? 17.141 23.953 18.766 1 23.3 4 ASN B CA 1
ATOM 1057 C C . ASN B 1 4 ? 16.781 22.984 17.641 1 23.3 4 ASN B C 1
ATOM 1059 O O . ASN B 1 4 ? 17.203 23.172 16.5 1 23.3 4 ASN B O 1
ATOM 1063 N N . PHE B 1 5 ? 16.797 21.828 18.031 1 27.38 5 PHE B N 1
ATOM 1064 C CA . PHE B 1 5 ? 16.234 20.781 17.203 1 27.38 5 PHE B CA 1
ATOM 1065 C C . PHE B 1 5 ? 14.93 21.219 16.562 1 27.38 5 PHE B C 1
ATOM 1067 O O . PHE B 1 5 ? 13.93 21.422 17.25 1 27.38 5 PHE B O 1
ATOM 1074 N N . ILE B 1 6 ? 14.984 22.203 15.695 1 28.5 6 ILE B N 1
ATOM 1075 C CA . ILE B 1 6 ? 13.828 22.625 14.914 1 28.5 6 ILE B CA 1
ATOM 1076 C C . ILE B 1 6 ? 13.016 21.406 14.484 1 28.5 6 ILE B C 1
ATOM 1078 O O . ILE B 1 6 ? 13.492 20.578 13.711 1 28.5 6 ILE B O 1
ATOM 1082 N N . LYS B 1 7 ? 12.281 20.938 15.281 1 30.91 7 LYS B N 1
ATOM 1083 C CA . LYS B 1 7 ? 11.156 20.031 15.094 1 30.91 7 LYS B CA 1
ATOM 1084 C C . LYS B 1 7 ? 10.289 20.469 13.914 1 30.91 7 LYS B C 1
ATOM 1086 O O . LYS B 1 7 ? 9.344 21.25 14.078 1 30.91 7 LYS B O 1
ATOM 1091 N N . LYS B 1 8 ? 10.906 20.781 12.805 1 32.41 8 LYS B N 1
ATOM 1092 C CA . LYS B 1 8 ? 10.062 21.125 11.664 1 32.41 8 LYS B CA 1
ATOM 1093 C C . LYS B 1 8 ? 9 20.062 11.406 1 32.41 8 LYS B C 1
ATOM 1095 O O . LYS B 1 8 ? 9.312 18.875 11.375 1 32.41 8 LYS B O 1
ATOM 1100 N N . ASN B 1 9 ? 7.781 20.234 11.688 1 30.38 9 ASN B N 1
ATOM 1101 C CA . ASN B 1 9 ? 6.508 19.531 11.562 1 30.38 9 ASN B CA 1
ATOM 1102 C C . ASN B 1 9 ? 6.344 18.906 10.172 1 30.38 9 ASN B C 1
ATOM 1104 O O . ASN B 1 9 ? 5.566 19.406 9.359 1 30.38 9 ASN B O 1
ATOM 1108 N N . PHE B 1 10 ? 7.328 18.547 9.578 1 31.75 10 PHE B N 1
ATOM 1109 C CA . PHE B 1 10 ? 7.309 17.891 8.273 1 31.75 10 PHE B CA 1
ATOM 1110 C C . PHE B 1 10 ? 6.367 16.688 8.297 1 31.75 10 PHE B C 1
ATOM 1112 O O . PHE B 1 10 ? 5.996 16.172 7.238 1 31.75 10 PHE B O 1
ATOM 1119 N N . GLY B 1 11 ? 5.91 16.188 9.305 1 34.09 11 GLY B N 1
ATOM 1120 C CA . GLY B 1 11 ? 5.215 14.938 9.555 1 34.09 11 GLY B CA 1
ATOM 1121 C C . GLY B 1 11 ? 3.865 14.852 8.867 1 34.09 11 GLY B C 1
ATOM 1122 O O . GLY B 1 11 ? 3.434 13.773 8.461 1 34.09 11 GLY B O 1
ATOM 1123 N N . ASP B 1 12 ? 3.037 15.844 8.781 1 37.16 12 ASP B N 1
ATOM 1124 C CA . ASP B 1 12 ? 1.592 15.844 8.594 1 37.16 12 ASP B CA 1
ATOM 1125 C C . ASP B 1 12 ? 1.233 15.578 7.129 1 37.16 12 ASP B C 1
ATOM 1127 O O . ASP B 1 12 ? 0.147 15.078 6.832 1 37.16 12 ASP B O 1
ATOM 1131 N N . LYS B 1 13 ? 1.975 15.977 6.16 1 40.62 13 LYS B N 1
ATOM 1132 C CA . LYS B 1 13 ? 1.521 16.172 4.785 1 40.62 13 LYS B CA 1
ATOM 1133 C C . LYS B 1 13 ? 1.557 14.852 4.008 1 40.62 13 LYS B C 1
ATOM 1135 O O . LYS B 1 13 ? 1.117 14.797 2.857 1 40.62 13 LYS B O 1
ATOM 1140 N N . LEU B 1 14 ? 2.166 13.852 4.434 1 40.88 14 LEU B N 1
ATOM 1141 C CA . LEU B 1 14 ? 2.656 12.836 3.508 1 40.88 14 LEU B CA 1
ATOM 1142 C C . LEU B 1 14 ? 1.526 11.906 3.074 1 40.88 14 LEU B C 1
ATOM 1144 O O . LEU B 1 14 ? 1.728 11.031 2.23 1 40.88 14 LEU B O 1
ATOM 1148 N N . ILE B 1 15 ? 0.431 11.742 3.805 1 48.5 15 ILE B N 1
ATOM 1149 C CA . ILE B 1 15 ? -0.402 10.68 3.254 1 48.5 15 ILE B CA 1
ATOM 1150 C C . ILE B 1 15 ? -1.367 11.258 2.225 1 48.5 15 ILE B C 1
ATOM 1152 O O . ILE B 1 15 ? -1.533 10.703 1.137 1 48.5 15 ILE B O 1
ATOM 1156 N N . TYR B 1 16 ? -2.148 11.922 2.705 1 48.56 16 TYR B N 1
ATOM 1157 C CA . TYR B 1 16 ? -3.27 12.367 1.886 1 48.56 16 TYR B CA 1
ATOM 1158 C C . TYR B 1 16 ? -3.518 13.867 2.066 1 48.56 16 TYR B C 1
ATOM 1160 O O . TYR B 1 16 ? -3.061 14.461 3.043 1 48.56 16 TYR B O 1
ATOM 1168 N N . GLN B 1 17 ? -3.605 14.586 0.923 1 49.81 17 GLN B N 1
ATOM 1169 C CA . GLN B 1 17 ? -4.199 15.914 0.972 1 49.81 17 GLN B CA 1
ATOM 1170 C C . GLN B 1 17 ? -5.715 15.836 1.132 1 49.81 17 GLN B C 1
ATOM 1172 O O . GLN B 1 17 ? -6.375 15.055 0.441 1 49.81 17 GLN B O 1
ATOM 1177 N N . GLN B 1 18 ? -6.207 16.172 2.393 1 49.22 18 GLN B N 1
ATOM 1178 C CA . GLN B 1 18 ? -7.645 16.266 2.633 1 49.22 18 GLN B CA 1
ATOM 1179 C C . GLN B 1 18 ? -8.273 17.391 1.81 1 49.22 18 GLN B C 1
ATOM 1181 O O . GLN B 1 18 ? -7.727 18.484 1.731 1 49.22 18 GLN B O 1
ATOM 1186 N N . GLU B 1 19 ? -8.883 17.125 0.658 1 50.19 19 GLU B N 1
ATOM 1187 C CA . GLU B 1 19 ? -9.703 18.219 0.142 1 50.19 19 GLU B CA 1
ATOM 1188 C C . GLU B 1 19 ? -11.125 18.156 0.694 1 50.19 19 GLU B C 1
ATOM 1190 O O . GLU B 1 19 ? -11.727 17.078 0.73 1 50.19 19 GLU B O 1
ATOM 1195 N N . GLU B 1 20 ? -11.328 19.031 1.72 1 46.56 20 GLU B N 1
ATOM 1196 C CA . GLU B 1 20 ? -12.656 19.25 2.287 1 46.56 20 GLU B CA 1
ATOM 1197 C C . GLU B 1 20 ? -13.617 19.812 1.241 1 46.56 20 GLU B C 1
ATOM 1199 O O . GLU B 1 20 ? -13.305 20.781 0.556 1 46.56 20 GLU B O 1
ATOM 1204 N N . ASN B 1 21 ? -14.266 19.094 0.504 1 47.47 21 ASN B N 1
ATOM 1205 C CA . ASN B 1 21 ? -15.352 19.844 -0.127 1 47.47 21 ASN B CA 1
ATOM 1206 C C . ASN B 1 21 ? -16.578 19.906 0.772 1 47.47 21 ASN B C 1
ATOM 1208 O O . ASN B 1 21 ? -17.141 18.875 1.151 1 47.47 21 ASN B O 1
ATOM 1212 N N . ASP B 1 22 ? -16.766 21.031 1.465 1 48.5 22 ASP B N 1
ATOM 1213 C CA . ASP B 1 22 ? -17.844 21.422 2.379 1 48.5 22 ASP B CA 1
ATOM 1214 C C . ASP B 1 22 ? -19.203 20.984 1.846 1 48.5 22 ASP B C 1
ATOM 1216 O O . ASP B 1 22 ? -20.125 20.734 2.621 1 48.5 22 ASP B O 1
ATOM 1220 N N . LEU B 1 23 ? -19.453 21.109 0.565 1 52.75 23 LEU B N 1
ATOM 1221 C CA . LEU B 1 23 ? -20.875 21.156 0.249 1 52.75 23 LEU B CA 1
ATOM 1222 C C . LEU B 1 23 ? -21.469 19.75 0.213 1 52.75 23 LEU B C 1
ATOM 1224 O O . LEU B 1 23 ? -22.688 19.594 0.089 1 52.75 23 LEU B O 1
ATOM 1228 N N . GLU B 1 24 ? -20.625 18.656 0.428 1 63.19 24 GLU B N 1
ATOM 1229 C CA . GLU B 1 24 ? -21.172 17.312 0.375 1 63.19 24 GLU B CA 1
ATOM 1230 C C . GLU B 1 24 ? -20.734 16.484 1.584 1 63.19 24 GLU B C 1
ATOM 1232 O O . GLU B 1 24 ? -19.781 16.859 2.279 1 63.19 24 GLU B O 1
ATOM 1237 N N . ASP B 1 25 ? -21.719 15.828 2.166 1 84.88 25 ASP B N 1
ATOM 1238 C CA . ASP B 1 25 ? -21.531 14.859 3.236 1 84.88 25 ASP B CA 1
ATOM 1239 C C . ASP B 1 25 ? -20.359 13.93 2.934 1 84.88 25 ASP B C 1
ATOM 1241 O O . ASP B 1 25 ? -20.422 12.727 3.189 1 84.88 25 ASP B O 1
ATOM 1245 N N . ARG B 1 26 ? -19.375 14.641 2.197 1 87.5 26 ARG B N 1
ATOM 1246 C CA . ARG B 1 26 ? -18.266 13.797 1.801 1 87.5 26 ARG B CA 1
ATOM 1247 C C . ARG B 1 26 ? -16.938 14.555 1.922 1 87.5 26 ARG B C 1
ATOM 1249 O O . ARG B 1 26 ? -16.859 15.742 1.591 1 87.5 26 ARG B O 1
ATOM 1256 N N . ILE B 1 27 ? -15.938 13.922 2.543 1 85.56 27 ILE B N 1
ATOM 1257 C CA . ILE B 1 27 ? -14.562 14.406 2.576 1 85.56 27 ILE B CA 1
ATOM 1258 C C . ILE B 1 27 ? -13.695 13.562 1.645 1 85.56 27 ILE B C 1
ATOM 1260 O O . ILE B 1 27 ? -13.789 12.336 1.636 1 85.56 27 ILE B O 1
ATOM 1264 N N . THR B 1 28 ? -12.836 14.219 0.798 1 87.69 28 THR B N 1
ATOM 1265 C CA . THR B 1 28 ? -11.969 13.539 -0.162 1 87.69 28 THR B CA 1
ATOM 1266 C C . THR B 1 28 ? -10.516 13.57 0.304 1 87.69 28 THR B C 1
ATOM 1268 O O . THR B 1 28 ? -9.992 14.633 0.635 1 87.69 28 THR B O 1
ATOM 1271 N N . TYR B 1 29 ? -9.961 12.422 0.339 1 86.56 29 TYR B N 1
ATOM 1272 C CA . TYR B 1 29 ? -8.539 12.273 0.631 1 86.56 29 TYR B CA 1
ATOM 1273 C C . TYR B 1 29 ? -7.773 11.805 -0.603 1 86.56 29 TYR B C 1
ATOM 1275 O O . TYR B 1 29 ? -8.031 10.719 -1.13 1 86.56 29 TYR B O 1
ATOM 1283 N N . THR B 1 30 ? -6.883 12.633 -1.055 1 88.44 30 THR B N 1
ATOM 1284 C CA . THR B 1 30 ? -5.965 12.211 -2.104 1 88.44 30 THR B CA 1
ATOM 1285 C C . THR B 1 30 ? -4.648 11.719 -1.505 1 88.44 30 THR B C 1
ATOM 1287 O O . THR B 1 30 ? -3.967 12.469 -0.798 1 88.44 30 THR B O 1
ATOM 1290 N N . THR B 1 31 ? -4.297 10.516 -1.786 1 87.81 31 THR B N 1
ATOM 1291 C CA . THR B 1 31 ? -3.092 9.938 -1.202 1 87.81 31 THR B CA 1
ATOM 1292 C C . THR B 1 31 ? -1.934 9.984 -2.193 1 87.81 31 THR B C 1
ATOM 1294 O O . THR B 1 31 ? -2.135 10.25 -3.381 1 87.81 31 THR B O 1
ATOM 1297 N N . PHE B 1 32 ? -0.761 9.734 -1.698 1 85.81 32 PHE B N 1
ATOM 1298 C CA . PHE B 1 32 ? 0.412 9.727 -2.562 1 85.81 32 PHE B CA 1
ATOM 1299 C C . PHE B 1 32 ? 0.585 8.359 -3.223 1 85.81 32 PHE B C 1
ATOM 1301 O O . PHE B 1 32 ? 1.347 8.219 -4.184 1 85.81 32 PHE B O 1
ATOM 1308 N N . ALA B 1 33 ? -0.147 7.398 -2.666 1 90.38 33 ALA B N 1
ATOM 1309 C CA . ALA B 1 33 ? -0.127 6.082 -3.301 1 90.38 33 ALA B CA 1
ATOM 1310 C C . ALA B 1 33 ? -0.77 6.133 -4.684 1 90.38 33 ALA B C 1
ATOM 1312 O O . ALA B 1 33 ? -1.712 6.895 -4.91 1 90.38 33 ALA B O 1
ATOM 1313 N N . LYS B 1 34 ? -0.25 5.293 -5.523 1 89.06 34 LYS B N 1
ATOM 1314 C CA . LYS B 1 34 ? -0.747 5.293 -6.895 1 89.06 34 LYS B CA 1
ATOM 1315 C C . LYS B 1 34 ? -1.4 3.961 -7.246 1 89.06 34 LYS B C 1
ATOM 1317 O O . LYS B 1 34 ? -0.954 2.906 -6.789 1 89.06 34 LYS B O 1
ATOM 1322 N N . GLY B 1 35 ? -2.463 4.07 -8.062 1 89.88 35 GLY B N 1
ATOM 1323 C CA . GLY B 1 35 ? -3.115 2.885 -8.594 1 89.88 35 GLY B CA 1
ATOM 1324 C C . GLY B 1 35 ? -2.416 2.316 -9.812 1 89.88 35 GLY B C 1
ATOM 1325 O O . GLY B 1 35 ? -1.275 2.678 -10.102 1 89.88 35 GLY B O 1
ATOM 1326 N N . LEU B 1 36 ? -3.064 1.368 -10.438 1 89.94 36 LEU B N 1
ATOM 1327 C CA . LEU B 1 36 ? -2.525 0.707 -11.625 1 89.94 36 LEU B CA 1
ATOM 1328 C C . LEU B 1 36 ? -2.381 1.691 -12.781 1 89.94 36 LEU B C 1
ATOM 1330 O O . LEU B 1 36 ? -1.516 1.521 -13.641 1 89.94 36 LEU B O 1
ATOM 1334 N N . ASP B 1 37 ? -3.154 2.65 -12.805 1 89.69 37 ASP B N 1
ATOM 1335 C CA . ASP B 1 37 ? -3.117 3.662 -13.852 1 89.69 37 ASP B CA 1
ATOM 1336 C C . ASP B 1 37 ? -2.119 4.766 -13.516 1 89.69 37 ASP B C 1
ATOM 1338 O O . ASP B 1 37 ? -1.981 5.734 -14.266 1 89.69 37 ASP B O 1
ATOM 1342 N N . LYS B 1 38 ? -1.49 4.676 -12.375 1 88.69 38 LYS B N 1
ATOM 1343 C CA . LYS B 1 38 ? -0.437 5.566 -11.898 1 88.69 38 LYS B CA 1
ATOM 1344 C C . LYS B 1 38 ? -1.017 6.891 -11.406 1 88.69 38 LYS B C 1
ATOM 1346 O O . LYS B 1 38 ? -0.285 7.867 -11.227 1 88.69 38 LYS B O 1
ATOM 1351 N N . GLU B 1 39 ? -2.344 6.902 -11.297 1 89.38 39 GLU B N 1
ATOM 1352 C CA . GLU B 1 39 ? -2.979 8.047 -10.641 1 89.38 39 GLU B CA 1
ATOM 1353 C C . GLU B 1 39 ? -3.037 7.852 -9.133 1 89.38 39 GLU B C 1
ATOM 1355 O O . GLU B 1 39 ? -3.08 6.723 -8.641 1 89.38 39 GLU B O 1
ATOM 1360 N N . ASN B 1 40 ? -3.062 9.008 -8.469 1 90.56 40 ASN B N 1
ATOM 1361 C CA . ASN B 1 40 ? -3.174 8.914 -7.016 1 90.56 40 ASN B CA 1
ATOM 1362 C C . ASN B 1 40 ? -4.473 8.234 -6.594 1 90.56 40 ASN B C 1
ATOM 1364 O O . ASN B 1 40 ? -5.523 8.469 -7.199 1 90.56 40 ASN B O 1
ATOM 1368 N N . ILE B 1 41 ? -4.352 7.43 -5.574 1 93.25 41 ILE B N 1
ATOM 1369 C CA . ILE B 1 41 ? -5.535 6.797 -5.004 1 93.25 41 ILE B CA 1
ATOM 1370 C C . ILE B 1 41 ? -6.328 7.82 -4.199 1 93.25 41 ILE B C 1
ATOM 1372 O O . ILE B 1 41 ? -5.762 8.547 -3.379 1 93.25 41 ILE B O 1
ATOM 1376 N N . ILE B 1 42 ? -7.617 7.855 -4.438 1 91.94 42 ILE B N 1
ATOM 1377 C CA . ILE B 1 42 ? -8.523 8.766 -3.744 1 91.94 42 ILE B CA 1
ATOM 1378 C C . ILE B 1 42 ? -9.477 7.973 -2.854 1 91.94 42 ILE B C 1
ATOM 1380 O O . ILE B 1 42 ? -10 6.934 -3.264 1 91.94 42 ILE B O 1
ATOM 1384 N N . ILE B 1 43 ? -9.562 8.414 -1.616 1 92.88 43 ILE B N 1
ATOM 1385 C CA . ILE B 1 43 ? -10.477 7.805 -0.658 1 92.88 43 ILE B CA 1
ATOM 1386 C C . ILE B 1 43 ? -11.523 8.828 -0.223 1 92.88 43 ILE B C 1
ATOM 1388 O O . ILE B 1 43 ? -11.195 9.984 0.032 1 92.88 43 ILE B O 1
ATOM 1392 N N . PHE B 1 44 ? -12.711 8.352 -0.106 1 92.25 44 PHE B N 1
ATOM 1393 C CA . PHE B 1 44 ? -13.797 9.203 0.358 1 92.25 44 PHE B CA 1
ATOM 1394 C C . PHE B 1 44 ? -14.227 8.812 1.768 1 92.25 44 PHE B C 1
ATOM 1396 O O . PHE B 1 44 ? -14.32 7.629 2.09 1 92.25 44 PHE B O 1
ATOM 1403 N N . PHE B 1 45 ? -14.453 9.852 2.531 1 91.62 45 PHE B N 1
ATOM 1404 C CA . PHE B 1 45 ? -15.164 9.672 3.791 1 91.62 45 PHE B CA 1
ATOM 1405 C C . PHE B 1 45 ? -16.578 10.219 3.695 1 91.62 45 PHE B C 1
ATOM 1407 O O . PHE B 1 45 ? -16.781 11.422 3.488 1 91.62 45 PHE B O 1
ATOM 1414 N N . ILE B 1 46 ? -17.5 9.266 3.777 1 92.31 46 ILE B N 1
ATOM 1415 C CA . ILE B 1 46 ? -18.906 9.656 3.807 1 92.31 46 ILE B CA 1
ATOM 1416 C C . ILE B 1 46 ? -19.328 9.961 5.242 1 92.31 46 ILE B C 1
ATOM 1418 O O . ILE B 1 46 ? -19.531 9.047 6.043 1 92.31 46 ILE B O 1
ATOM 1422 N N . THR B 1 47 ? -19.484 11.25 5.543 1 88 47 THR B N 1
ATOM 1423 C CA . THR B 1 47 ? -19.609 11.719 6.918 1 88 47 THR B CA 1
ATOM 1424 C C . THR B 1 47 ? -20.891 11.203 7.555 1 88 47 THR B C 1
ATOM 1426 O O . THR B 1 47 ? -20.906 10.805 8.719 1 88 47 THR B O 1
ATOM 1429 N N . ASN B 1 48 ? -21.969 11.188 6.867 1 91.19 48 ASN B N 1
ATOM 1430 C CA . ASN B 1 48 ? -23.25 10.781 7.426 1 91.19 48 ASN B CA 1
ATOM 1431 C C . ASN B 1 48 ? -23.281 9.273 7.695 1 91.19 48 ASN B C 1
ATOM 1433 O O . ASN B 1 48 ? -24.031 8.82 8.562 1 91.19 48 ASN B O 1
ATOM 1437 N N . GLU B 1 49 ? -22.5 8.516 6.996 1 93.31 49 GLU B N 1
ATOM 1438 C CA . GLU B 1 49 ? -22.5 7.062 7.129 1 93.31 49 GLU B CA 1
ATOM 1439 C C . GLU B 1 49 ? -21.312 6.594 7.973 1 93.31 49 GLU B C 1
ATOM 1441 O O . GLU B 1 49 ? -21.297 5.457 8.445 1 93.31 49 GLU B O 1
ATOM 1446 N N . GLY B 1 50 ? -20.281 7.457 8.18 1 92.75 50 GLY B N 1
ATOM 1447 C CA . GLY B 1 50 ? -19.094 7.082 8.914 1 92.75 50 GLY B CA 1
ATOM 1448 C C . GLY B 1 50 ? -18.281 6.004 8.227 1 92.75 50 GLY B C 1
ATOM 1449 O O . GLY B 1 50 ? -17.859 5.031 8.859 1 92.75 50 GLY B O 1
ATOM 1450 N N . ILE B 1 51 ? -18.156 6.117 6.871 1 95.5 51 ILE B N 1
ATOM 1451 C CA . ILE B 1 51 ? -17.438 5.07 6.156 1 95.5 51 ILE B CA 1
ATOM 1452 C C . ILE B 1 51 ? -16.406 5.695 5.219 1 95.5 51 ILE B C 1
ATOM 1454 O O . ILE B 1 51 ? -16.641 6.77 4.656 1 95.5 51 ILE B O 1
ATOM 1458 N N . PHE B 1 52 ? -15.344 4.98 5.113 1 94.25 52 PHE B N 1
ATOM 1459 C CA . PHE B 1 52 ? -14.352 5.23 4.074 1 94.25 52 PHE B CA 1
ATOM 1460 C C . PHE B 1 52 ? -14.578 4.312 2.879 1 94.25 52 PHE B C 1
ATOM 1462 O O . PHE B 1 52 ? -14.898 3.133 3.047 1 94.25 52 PHE B O 1
ATOM 1469 N N . THR B 1 53 ? -14.414 4.836 1.67 1 97 53 THR B N 1
ATOM 1470 C CA . THR B 1 53 ? -14.68 4.02 0.488 1 97 53 THR B CA 1
ATOM 1471 C C . THR B 1 53 ? -13.906 4.551 -0.716 1 97 53 THR B C 1
ATOM 1473 O O . THR B 1 53 ? -13.531 5.727 -0.752 1 97 53 THR B O 1
ATOM 1476 N N . ASP B 1 54 ? -13.633 3.615 -1.617 1 96.69 54 ASP B N 1
ATOM 1477 C CA . ASP B 1 54 ? -13.094 4.02 -2.912 1 96.69 54 ASP B CA 1
ATOM 1478 C C . ASP B 1 54 ? -14.219 4.305 -3.908 1 96.69 54 ASP B C 1
ATOM 1480 O O . ASP B 1 54 ? -13.953 4.57 -5.082 1 96.69 54 ASP B O 1
ATOM 1484 N N . ASP B 1 55 ? -15.438 4.125 -3.434 1 96.38 55 ASP B N 1
ATOM 1485 C CA . ASP B 1 55 ? -16.625 4.379 -4.227 1 96.38 55 ASP B CA 1
ATOM 1486 C C . ASP B 1 55 ? -16.609 3.584 -5.531 1 96.38 55 ASP B C 1
ATOM 1488 O O . ASP B 1 55 ? -17.047 4.074 -6.57 1 96.38 55 ASP B O 1
ATOM 1492 N N . GLY B 1 56 ? -16.031 2.426 -5.547 1 98 56 GLY B N 1
ATOM 1493 C CA . GLY B 1 56 ? -16.062 1.49 -6.66 1 98 56 GLY B CA 1
ATOM 1494 C C . GLY B 1 56 ? -14.984 1.74 -7.691 1 98 56 GLY B C 1
ATOM 1495 O O . GLY B 1 56 ? -14.891 1.014 -8.688 1 98 56 GLY B O 1
ATOM 1496 N N . TYR B 1 57 ? -14.109 2.656 -7.48 1 97.12 57 TYR B N 1
ATOM 1497 C CA . TYR B 1 57 ? -13.141 3.057 -8.492 1 97.12 57 TYR B CA 1
ATOM 1498 C C . TYR B 1 57 ? -12.164 1.924 -8.789 1 97.12 57 TYR B C 1
ATOM 1500 O O . TYR B 1 57 ? -11.789 1.711 -9.945 1 97.12 57 TYR B O 1
ATOM 1508 N N . THR B 1 58 ? -11.688 1.2 -7.812 1 97.75 58 THR B N 1
ATOM 1509 C CA . THR B 1 58 ? -10.695 0.143 -7.984 1 97.75 58 THR B CA 1
ATOM 1510 C C . THR B 1 58 ? -11.195 -0.911 -8.969 1 97.75 58 THR B C 1
ATOM 1512 O O . THR B 1 58 ? -10.508 -1.238 -9.938 1 97.75 58 THR B O 1
ATOM 1515 N N . ILE B 1 59 ? -12.398 -1.366 -8.727 1 98.06 59 ILE B N 1
ATOM 1516 C CA . ILE B 1 59 ? -12.961 -2.387 -9.602 1 98.06 59 ILE B CA 1
ATOM 1517 C C . ILE B 1 59 ? -13.25 -1.787 -10.977 1 98.06 59 ILE B C 1
ATOM 1519 O O . ILE B 1 59 ? -13 -2.426 -12.008 1 98.06 59 ILE B O 1
ATOM 1523 N N . TRP B 1 60 ? -13.742 -0.6 -11.039 1 97.56 60 TRP B N 1
ATOM 1524 C CA . TRP B 1 60 ? -13.977 0.07 -12.312 1 97.56 60 TRP B CA 1
ATOM 1525 C C . TRP B 1 60 ? -12.695 0.179 -13.125 1 97.56 60 TRP B C 1
ATOM 1527 O O . TRP B 1 60 ? -12.68 -0.097 -14.32 1 97.56 60 TRP B O 1
ATOM 1537 N N . ASN B 1 61 ? -11.617 0.624 -12.469 1 96.75 61 ASN B N 1
ATOM 1538 C CA . ASN B 1 61 ? -10.328 0.746 -13.148 1 96.75 61 ASN B CA 1
ATOM 1539 C C . ASN B 1 61 ? -9.875 -0.588 -13.734 1 96.75 61 ASN B C 1
ATOM 1541 O O . ASN B 1 61 ? -9.406 -0.644 -14.875 1 96.75 61 ASN B O 1
ATOM 1545 N N . ILE B 1 62 ? -10.07 -1.633 -13 1 96.75 62 ILE B N 1
ATOM 1546 C CA . ILE B 1 62 ? -9.656 -2.971 -13.414 1 96.75 62 ILE B CA 1
ATOM 1547 C C . ILE B 1 62 ? -10.508 -3.426 -14.594 1 96.75 62 ILE B C 1
ATOM 1549 O O . ILE B 1 62 ? -9.977 -3.867 -15.617 1 96.75 62 ILE B O 1
ATOM 1553 N N . THR B 1 63 ? -11.789 -3.248 -14.469 1 97.06 63 THR B N 1
ATOM 1554 C CA . THR B 1 63 ? -12.695 -3.838 -15.453 1 97.06 63 THR B CA 1
ATOM 1555 C C . THR B 1 63 ? -12.852 -2.92 -16.656 1 97.06 63 THR B C 1
ATOM 1557 O O . THR B 1 63 ? -12.891 -3.389 -17.797 1 97.06 63 THR B O 1
ATOM 1560 N N . SER B 1 64 ? -12.906 -1.676 -16.438 1 95.75 64 SER B N 1
ATOM 1561 C CA . SER B 1 64 ? -13.25 -0.751 -17.516 1 95.75 64 SER B CA 1
ATOM 1562 C C . SER B 1 64 ? -12 -0.152 -18.141 1 95.75 64 SER B C 1
ATOM 1564 O O . SER B 1 64 ? -11.906 -0.043 -19.375 1 95.75 64 SER B O 1
A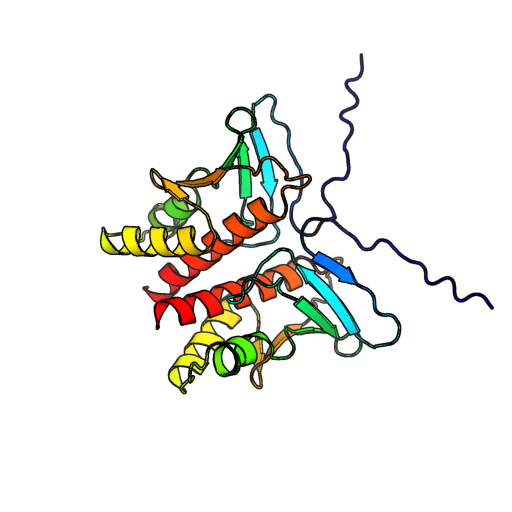TOM 1566 N N . THR B 1 65 ? -11.07 0.235 -17.359 1 93.25 65 THR B N 1
ATOM 1567 C CA . THR B 1 65 ? -9.867 0.86 -17.891 1 93.25 65 THR B CA 1
ATOM 1568 C C . THR B 1 65 ? -8.891 -0.196 -18.406 1 93.25 65 THR B C 1
ATOM 1570 O O . THR B 1 65 ? -8.359 -0.071 -19.5 1 93.25 65 THR B O 1
ATOM 1573 N N . MET B 1 66 ? -8.734 -1.212 -17.688 1 93.31 66 MET B N 1
ATOM 1574 C CA . MET B 1 66 ? -7.77 -2.242 -18.062 1 93.31 66 MET B CA 1
ATOM 1575 C C . MET B 1 66 ? -8.43 -3.344 -18.875 1 93.31 66 MET B C 1
ATOM 1577 O O . MET B 1 66 ? -7.75 -4.207 -19.438 1 93.31 66 MET B O 1
ATOM 1581 N N . ASN B 1 67 ? -9.719 -3.371 -18.906 1 95.56 67 ASN B N 1
ATOM 1582 C CA . ASN B 1 67 ? -10.508 -4.332 -19.672 1 95.56 67 ASN B CA 1
ATOM 1583 C C . ASN B 1 67 ? -10.258 -5.762 -19.203 1 95.56 67 ASN B C 1
ATOM 1585 O O . ASN B 1 67 ? -10.062 -6.664 -20.016 1 95.56 67 ASN B O 1
ATOM 1589 N N . ILE B 1 68 ? -10.203 -5.914 -17.969 1 96.12 68 ILE B N 1
ATOM 1590 C CA . ILE B 1 68 ? -10.039 -7.234 -17.359 1 96.12 68 ILE B CA 1
ATOM 1591 C C . ILE B 1 68 ? -11.383 -7.723 -16.828 1 96.12 68 ILE B C 1
ATOM 1593 O O . ILE B 1 68 ? -12.055 -7.008 -16.078 1 96.12 68 ILE B O 1
ATOM 1597 N N . LYS B 1 69 ? -11.719 -8.867 -17.234 1 96.12 69 LYS B N 1
ATOM 1598 C CA . LYS B 1 69 ? -12.945 -9.477 -16.719 1 96.12 69 LYS B CA 1
ATOM 1599 C C . LYS B 1 69 ? -12.68 -10.234 -15.43 1 96.12 69 LYS B C 1
ATOM 1601 O O . LYS B 1 69 ? -11.742 -11.031 -15.344 1 96.12 69 LYS B O 1
ATOM 1606 N N . LEU B 1 70 ? -13.5 -9.953 -14.5 1 96.88 70 LEU B N 1
ATOM 1607 C CA . LEU B 1 70 ? -13.398 -10.641 -13.219 1 96.88 70 LEU B CA 1
ATOM 1608 C C . LEU B 1 70 ? -14.438 -11.75 -13.109 1 96.88 70 LEU B C 1
ATOM 1610 O O . LEU B 1 70 ? -15.625 -11.523 -13.367 1 96.88 70 LEU B O 1
ATOM 1614 N N . ASN B 1 71 ? -13.977 -12.906 -12.766 1 96.38 71 ASN B N 1
ATOM 1615 C CA . ASN B 1 71 ? -14.906 -14 -12.523 1 96.38 71 ASN B CA 1
ATOM 1616 C C . ASN B 1 71 ? -15.219 -14.156 -11.039 1 96.38 71 ASN B C 1
ATOM 1618 O O . ASN B 1 71 ? -14.773 -13.344 -10.219 1 96.38 71 ASN B O 1
ATOM 1622 N N . SER B 1 72 ? -16.031 -15.203 -10.695 1 96.62 72 SER B N 1
ATOM 1623 C CA . SER B 1 72 ? -16.469 -15.391 -9.32 1 96.62 72 SER B CA 1
ATOM 1624 C C . SER B 1 72 ? -15.297 -15.68 -8.391 1 96.62 72 SER B C 1
ATOM 1626 O O . SER B 1 72 ? -15.297 -15.258 -7.234 1 96.62 72 SER B O 1
ATOM 1628 N N . ASN B 1 73 ? -14.312 -16.391 -8.891 1 96.62 73 ASN B N 1
ATOM 1629 C CA . ASN B 1 73 ? -13.125 -16.672 -8.086 1 96.62 73 ASN B CA 1
ATOM 1630 C C . ASN B 1 73 ? -12.328 -15.398 -7.812 1 96.62 73 ASN B C 1
ATOM 1632 O O . ASN B 1 73 ? -11.828 -15.203 -6.703 1 96.62 73 ASN B O 1
ATOM 1636 N N . ASP B 1 74 ? -12.188 -14.586 -8.797 1 96.88 74 ASP B N 1
ATOM 1637 C CA . ASP B 1 74 ? -11.516 -13.297 -8.617 1 96.88 74 ASP B CA 1
ATOM 1638 C C . ASP B 1 74 ? -12.18 -12.484 -7.512 1 96.88 74 ASP B C 1
ATOM 1640 O O . ASP B 1 74 ? -11.492 -11.93 -6.648 1 96.88 74 ASP B O 1
ATOM 1644 N N . ILE B 1 75 ? -13.477 -12.484 -7.527 1 97.44 75 ILE B N 1
ATOM 1645 C CA . ILE B 1 75 ? -14.242 -11.719 -6.547 1 97.44 75 ILE B CA 1
ATOM 1646 C C . ILE B 1 75 ? -13.984 -12.266 -5.148 1 97.44 75 ILE B C 1
ATOM 1648 O O . ILE B 1 75 ? -13.828 -11.508 -4.191 1 97.44 75 ILE B O 1
ATOM 1652 N N . LYS B 1 76 ? -13.906 -13.523 -5.059 1 97.69 76 LYS B N 1
ATOM 1653 C CA . LYS B 1 76 ? -13.633 -14.164 -3.777 1 97.69 76 LYS B CA 1
ATOM 1654 C C . LYS B 1 76 ? -12.242 -13.797 -3.266 1 97.69 76 LYS B C 1
ATOM 1656 O O . LYS B 1 76 ? -12.078 -13.461 -2.09 1 97.69 76 LYS B O 1
ATOM 1661 N N . ILE B 1 77 ? -11.281 -13.844 -4.133 1 97.88 77 ILE B N 1
ATOM 1662 C CA . ILE B 1 77 ? -9.906 -13.539 -3.758 1 97.88 77 ILE B CA 1
ATOM 1663 C C . ILE B 1 77 ? -9.781 -12.062 -3.387 1 97.88 77 ILE B C 1
ATOM 1665 O O . ILE B 1 77 ? -9.164 -11.719 -2.377 1 97.88 77 ILE B O 1
ATOM 1669 N N . ILE B 1 78 ? -10.438 -11.211 -4.148 1 98.31 78 ILE B N 1
ATOM 1670 C CA . ILE B 1 78 ? -10.438 -9.781 -3.877 1 98.31 78 ILE B CA 1
ATOM 1671 C C . ILE B 1 78 ? -11.047 -9.516 -2.498 1 98.31 78 ILE B C 1
ATOM 1673 O O . ILE B 1 78 ? -10.492 -8.75 -1.708 1 98.31 78 ILE B O 1
ATOM 1677 N N . SER B 1 79 ? -12.117 -10.172 -2.193 1 98.56 79 SER B N 1
ATOM 1678 C CA . SER B 1 79 ? -12.758 -10.023 -0.892 1 98.56 79 SER B CA 1
ATOM 1679 C C . SER B 1 79 ? -11.844 -10.492 0.235 1 98.56 79 SER B C 1
ATOM 1681 O O . SER B 1 79 ? -11.773 -9.859 1.29 1 98.56 79 SER B O 1
ATOM 1683 N N . LYS B 1 80 ? -11.156 -11.586 0.029 1 98 80 LYS B N 1
ATOM 1684 C CA . LYS B 1 80 ? -10.227 -12.102 1.029 1 98 80 LYS B CA 1
ATOM 1685 C C . LYS B 1 80 ? -9.078 -11.117 1.269 1 98 80 LYS B C 1
ATOM 1687 O O . LYS B 1 80 ? -8.688 -10.875 2.414 1 98 80 LYS B O 1
ATOM 1692 N N . ILE B 1 81 ? -8.555 -10.625 0.167 1 97.88 81 ILE B N 1
ATOM 1693 C CA . ILE B 1 81 ? -7.469 -9.648 0.267 1 97.88 81 ILE B CA 1
ATOM 1694 C C . ILE B 1 81 ? -7.945 -8.43 1.049 1 97.88 81 ILE B C 1
ATOM 1696 O O . ILE B 1 81 ? -7.27 -7.977 1.976 1 97.88 81 ILE B O 1
ATOM 1700 N N . ALA B 1 82 ? -9.094 -7.871 0.678 1 98.38 82 ALA B N 1
ATOM 1701 C CA . ALA B 1 82 ? -9.656 -6.711 1.373 1 98.38 82 ALA B CA 1
ATOM 1702 C C . ALA B 1 82 ? -9.836 -7 2.861 1 98.38 82 ALA B C 1
ATOM 1704 O O . ALA B 1 82 ? -9.461 -6.188 3.707 1 98.38 82 ALA B O 1
ATOM 1705 N N . ASN B 1 83 ? -10.305 -8.172 3.203 1 97.75 83 ASN B N 1
ATOM 1706 C CA . ASN B 1 83 ? -10.578 -8.555 4.586 1 97.75 83 ASN B CA 1
ATOM 1707 C C . ASN B 1 83 ? -9.289 -8.617 5.41 1 97.75 83 ASN B C 1
ATOM 1709 O O . ASN B 1 83 ? -9.305 -8.328 6.609 1 97.75 83 ASN B O 1
ATOM 1713 N N . PHE B 1 84 ? -8.273 -9.008 4.805 1 96.56 84 PHE B N 1
ATOM 1714 C CA . PHE B 1 84 ? -6.988 -9.047 5.488 1 96.56 84 PHE B CA 1
ATOM 1715 C C . PHE B 1 84 ? -6.645 -7.691 6.086 1 96.56 84 PHE B C 1
ATOM 1717 O O . PHE B 1 84 ? -6.051 -7.609 7.164 1 96.56 84 PHE B O 1
ATOM 1724 N N . TYR B 1 85 ? -7.094 -6.598 5.457 1 95.81 85 TYR B N 1
ATOM 1725 C CA . TYR B 1 85 ? -6.805 -5.242 5.906 1 95.81 85 TYR B CA 1
ATOM 1726 C C . TYR B 1 85 ? -7.988 -4.652 6.664 1 95.81 85 TYR B C 1
ATOM 1728 O O . TYR B 1 85 ? -8.047 -3.443 6.895 1 95.81 85 TYR B O 1
ATOM 1736 N N . GLY B 1 86 ? -8.984 -5.477 6.945 1 96.38 86 GLY B N 1
ATOM 1737 C CA . GLY B 1 86 ? -10.156 -5.035 7.691 1 96.38 86 GLY B CA 1
ATOM 1738 C C . GLY B 1 86 ? -11.141 -4.25 6.844 1 96.38 86 GLY B C 1
ATOM 1739 O O . GLY B 1 86 ? -11.961 -3.494 7.375 1 96.38 86 GLY B O 1
ATOM 1740 N N . VAL B 1 87 ? -11.031 -4.367 5.559 1 98.12 87 VAL B N 1
ATOM 1741 C CA . VAL B 1 87 ? -11.883 -3.658 4.609 1 98.12 87 VAL B CA 1
ATOM 1742 C C . VAL B 1 87 ? -12.914 -4.621 4.023 1 98.12 87 VAL B C 1
ATOM 1744 O O . VAL B 1 87 ? -12.586 -5.758 3.686 1 98.12 87 VAL B O 1
ATOM 1747 N N . SER B 1 88 ? -14.109 -4.141 3.93 1 98.69 88 SER B N 1
ATOM 1748 C CA . SER B 1 88 ? -15.148 -4.953 3.309 1 98.69 88 SER B CA 1
ATOM 1749 C C . SER B 1 88 ? -15.258 -4.672 1.814 1 98.69 88 SER B C 1
ATOM 1751 O O . SER B 1 88 ? -15.07 -3.533 1.378 1 98.69 88 SER B O 1
ATOM 1753 N N . PHE B 1 89 ? -15.523 -5.715 1.139 1 98.62 89 PHE B N 1
ATOM 1754 C CA . PHE B 1 89 ? -15.844 -5.609 -0.281 1 98.62 89 PHE B CA 1
ATOM 1755 C C . PHE B 1 89 ? -17.328 -5.844 -0.523 1 98.62 89 PHE B C 1
ATOM 1757 O O . PHE B 1 89 ? -17.812 -6.973 -0.412 1 98.62 89 PHE B O 1
ATOM 1764 N N . ILE B 1 90 ? -18.016 -4.73 -0.839 1 97.44 90 ILE B N 1
ATOM 1765 C CA . ILE B 1 90 ? -19.469 -4.777 -0.958 1 97.44 90 ILE B CA 1
ATOM 1766 C C . ILE B 1 90 ? -19.906 -4.055 -2.229 1 97.44 90 ILE B C 1
ATOM 1768 O O . ILE B 1 90 ? -19.578 -2.883 -2.43 1 97.44 90 ILE B O 1
ATOM 1772 N N . ASN B 1 91 ? -20.672 -4.723 -3.121 1 96.44 91 ASN B N 1
ATOM 1773 C CA . ASN B 1 91 ? -21.203 -4.133 -4.348 1 96.44 91 ASN B CA 1
ATOM 1774 C C . ASN B 1 91 ? -20.109 -3.438 -5.152 1 96.44 91 ASN B C 1
ATOM 1776 O O . ASN B 1 91 ? -20.266 -2.283 -5.555 1 96.44 91 ASN B O 1
ATOM 1780 N N . ASN B 1 92 ? -18.969 -4.047 -5.316 1 97.38 92 ASN B N 1
ATOM 1781 C CA . ASN B 1 92 ? -17.812 -3.621 -6.105 1 97.38 92 ASN B CA 1
ATOM 1782 C C . ASN B 1 92 ? -17.141 -2.391 -5.5 1 97.38 92 ASN B C 1
ATOM 1784 O O . ASN B 1 92 ? -16.406 -1.686 -6.184 1 97.38 92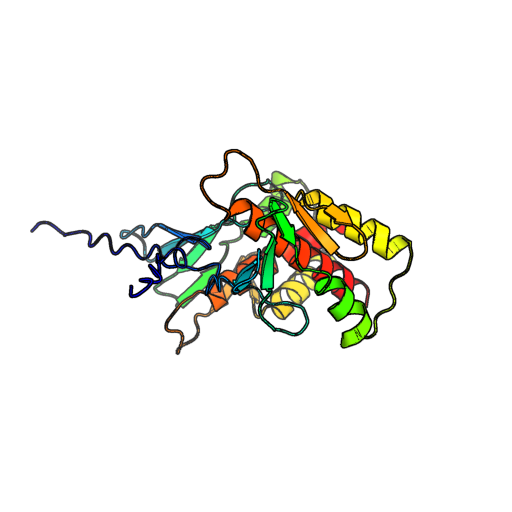 ASN B O 1
ATOM 1788 N N . CYS B 1 93 ? -17.453 -2.16 -4.148 1 98.44 93 CYS B N 1
ATOM 1789 C CA . CYS B 1 93 ? -16.812 -1.062 -3.426 1 98.44 93 CYS B CA 1
ATOM 1790 C C . CYS B 1 93 ? -16.016 -1.58 -2.238 1 98.44 93 CYS B C 1
ATOM 1792 O O . CYS B 1 93 ? -16.422 -2.551 -1.592 1 98.44 93 CYS B O 1
ATOM 1794 N N . LEU B 1 94 ? -14.961 -0.965 -1.986 1 98.75 94 LEU B N 1
ATOM 1795 C CA . LEU B 1 94 ? -14.25 -1.154 -0.729 1 98.75 94 LEU B CA 1
ATOM 1796 C C . LEU B 1 94 ? -14.773 -0.204 0.343 1 98.75 94 LEU B C 1
ATOM 1798 O O . LEU B 1 94 ? -14.875 1.003 0.112 1 98.75 94 LEU B O 1
ATOM 1802 N N . VAL B 1 95 ? -15.109 -0.787 1.52 1 98.62 95 VAL B N 1
ATOM 1803 C CA . VAL B 1 95 ? -15.766 -0.006 2.564 1 98.62 95 VAL B CA 1
ATOM 1804 C C . VAL B 1 95 ? -15.125 -0.31 3.916 1 98.62 95 VAL B C 1
ATOM 1806 O O . VAL B 1 95 ? -14.906 -1.475 4.258 1 98.62 95 VAL B O 1
ATOM 1809 N N . LEU B 1 96 ? -14.781 0.708 4.586 1 97.56 96 LEU B N 1
ATOM 1810 C CA . LEU B 1 96 ? -14.25 0.586 5.941 1 97.56 96 LEU B CA 1
ATOM 1811 C C . LEU B 1 96 ? -14.945 1.565 6.883 1 97.56 96 LEU B C 1
ATOM 1813 O O . LEU B 1 96 ? -14.977 2.77 6.621 1 97.56 96 LEU B O 1
ATOM 1817 N N . LYS B 1 97 ? -15.484 1.047 7.969 1 96.19 97 LYS B N 1
ATOM 1818 C CA . LYS B 1 97 ? -16.172 1.89 8.938 1 96.19 97 LYS B CA 1
ATOM 1819 C C . LYS B 1 97 ? -15.18 2.633 9.828 1 96.19 97 LYS B C 1
ATOM 1821 O O . LYS B 1 97 ? -14.172 2.064 10.25 1 96.19 97 LYS B O 1
ATOM 1826 N N . GLN B 1 98 ? -15.516 3.832 10.07 1 92.81 98 GLN B N 1
ATOM 1827 C CA . GLN B 1 98 ? -14.727 4.605 11.023 1 92.81 98 GLN B CA 1
ATOM 1828 C C . GLN B 1 98 ? -14.789 3.99 12.414 1 92.81 98 GLN B C 1
ATOM 1830 O O . GLN B 1 98 ? -15.852 3.568 12.867 1 92.81 98 GLN B O 1
ATOM 1835 N N . LYS B 1 99 ? -13.633 3.914 12.984 1 88.31 99 LYS B N 1
ATOM 1836 C CA . LYS B 1 99 ? -13.609 3.451 14.367 1 88.31 99 LYS B CA 1
ATOM 1837 C C . LYS B 1 99 ? -14.047 4.551 15.328 1 88.31 99 LYS B C 1
ATOM 1839 O O . LYS B 1 99 ? -13.719 5.723 15.133 1 88.31 99 LYS B O 1
ATOM 1844 N N . ASP B 1 100 ? -14.82 4.195 16.328 1 77.56 100 ASP B N 1
ATOM 1845 C CA . ASP B 1 100 ? -15.406 5.133 17.281 1 77.56 100 ASP B CA 1
ATOM 1846 C C . ASP B 1 100 ? -14.328 5.945 17.984 1 77.56 100 ASP B C 1
ATOM 1848 O O . ASP B 1 100 ? -14.5 7.145 18.219 1 77.56 100 ASP B O 1
ATOM 1852 N N . ASP B 1 101 ? -13.297 5.383 18.25 1 68.88 101 ASP B N 1
ATOM 1853 C CA . ASP B 1 101 ? -12.297 6.012 19.125 1 68.88 101 ASP B CA 1
ATOM 1854 C C . ASP B 1 101 ? -11.156 6.609 18.297 1 68.88 101 ASP B C 1
ATOM 1856 O O . ASP B 1 101 ? -10.148 7.055 18.859 1 68.88 101 ASP B O 1
ATOM 1860 N N . SER B 1 102 ? -11.539 6.727 17.094 1 61.94 102 SER B N 1
ATOM 1861 C CA . SER B 1 102 ? -10.383 7.172 16.312 1 61.94 102 SER B CA 1
ATOM 1862 C C . SER B 1 102 ? -10.273 8.695 16.312 1 61.94 102 SER B C 1
ATOM 1864 O O . SER B 1 102 ? -11.25 9.391 16.047 1 61.94 102 SER B O 1
ATOM 1866 N N . SER B 1 103 ? -9.188 9.156 16.875 1 61.53 103 SER B N 1
ATOM 1867 C CA . SER B 1 103 ? -8.906 10.586 16.844 1 61.53 103 SER B CA 1
ATOM 1868 C C . SER B 1 103 ? -8.383 11.016 15.469 1 61.53 103 SER B C 1
ATOM 1870 O O . SER B 1 103 ? -8.43 12.195 15.125 1 61.53 103 SER B O 1
ATOM 1872 N N . ASN B 1 104 ? -7.953 10.062 14.836 1 70.75 104 ASN B N 1
ATOM 1873 C CA . ASN B 1 104 ? -7.488 10.344 13.484 1 70.75 104 ASN B CA 1
ATOM 1874 C C . ASN B 1 104 ? -7.805 9.195 12.531 1 70.75 104 ASN B C 1
ATOM 1876 O O . ASN B 1 104 ? -8.195 8.109 12.969 1 70.75 104 ASN B O 1
ATOM 1880 N N . TYR B 1 105 ? -7.863 9.469 11.219 1 81.31 105 TYR B N 1
ATOM 1881 C CA . TYR B 1 105 ? -8.328 8.555 10.188 1 81.31 105 TYR B CA 1
ATOM 1882 C C . TYR B 1 105 ? -7.148 7.898 9.469 1 81.31 105 TYR B C 1
ATOM 1884 O O . TYR B 1 105 ? -7.316 7.301 8.406 1 81.31 105 TYR B O 1
ATOM 1892 N N . HIS B 1 106 ? -6.02 7.938 10.125 1 81.62 106 HIS B N 1
ATOM 1893 C CA . HIS B 1 106 ? -4.824 7.492 9.414 1 81.62 106 HIS B CA 1
ATOM 1894 C C . HIS B 1 106 ? -4.836 5.98 9.211 1 81.62 106 HIS B C 1
ATOM 1896 O O . HIS B 1 106 ? -4.488 5.496 8.133 1 81.62 106 HIS B O 1
ATOM 1902 N N . ASP B 1 107 ? -5.359 5.312 10.242 1 86.19 107 ASP B N 1
ATOM 1903 C CA . ASP B 1 107 ? -5.398 3.857 10.141 1 86.19 107 ASP B CA 1
ATOM 1904 C C . ASP B 1 107 ? -6.391 3.408 9.078 1 86.19 107 ASP B C 1
ATOM 1906 O O . ASP B 1 107 ? -6.086 2.525 8.273 1 86.19 107 ASP B O 1
ATOM 1910 N N . GLU B 1 108 ? -7.508 4.043 9.117 1 89.81 108 GLU B N 1
ATOM 1911 C CA . GLU B 1 108 ? -8.547 3.656 8.164 1 89.81 108 GLU B CA 1
ATOM 1912 C C . GLU B 1 108 ? -8.117 3.955 6.73 1 89.81 108 GLU B C 1
ATOM 1914 O O . GLU B 1 108 ? -8.266 3.113 5.844 1 89.81 108 GLU B O 1
ATOM 1919 N N . ILE B 1 109 ? -7.547 5.137 6.523 1 89.06 109 ILE B N 1
ATOM 1920 C CA . ILE B 1 109 ? -7.102 5.52 5.188 1 89.06 109 ILE B CA 1
ATOM 1921 C C . ILE B 1 109 ? -5.977 4.59 4.738 1 89.06 109 ILE B C 1
ATOM 1923 O O . ILE B 1 109 ? -5.988 4.09 3.609 1 89.06 109 ILE B O 1
ATOM 1927 N N . SER B 1 110 ? -5.062 4.316 5.598 1 89.44 110 SER B N 1
ATOM 1928 C CA . SER B 1 110 ? -3.947 3.439 5.266 1 89.44 110 SER B CA 1
ATOM 1929 C C . SER B 1 110 ? -4.43 2.027 4.949 1 89.44 110 SER B C 1
ATOM 1931 O O . SER B 1 110 ? -3.959 1.404 3.996 1 89.44 110 SER B O 1
ATOM 1933 N N . ASN B 1 111 ? -5.391 1.545 5.727 1 93.31 111 ASN B N 1
ATOM 1934 C CA . ASN B 1 111 ? -5.902 0.194 5.516 1 93.31 111 ASN B CA 1
ATOM 1935 C C . ASN B 1 111 ? -6.562 0.051 4.148 1 93.31 111 ASN B C 1
ATOM 1937 O O . ASN B 1 111 ? -6.32 -0.924 3.436 1 93.31 111 ASN B O 1
ATOM 1941 N N . ILE B 1 112 ? -7.383 1.019 3.84 1 95.56 112 ILE B N 1
ATOM 1942 C CA . ILE B 1 112 ? -8.07 0.908 2.559 1 95.56 112 ILE B CA 1
ATOM 1943 C C . ILE B 1 112 ? -7.074 1.081 1.417 1 95.56 112 ILE B C 1
ATOM 1945 O O . ILE B 1 112 ? -7.176 0.41 0.387 1 95.56 112 ILE B O 1
ATOM 1949 N N . VAL B 1 113 ? -6.047 1.948 1.531 1 94.31 113 VAL B N 1
ATOM 1950 C CA . VAL B 1 113 ? -5.023 2.125 0.509 1 94.31 113 VAL B CA 1
ATOM 1951 C C . VAL B 1 113 ? -4.238 0.828 0.333 1 94.31 113 VAL B C 1
ATOM 1953 O O . VAL B 1 113 ? -4.008 0.38 -0.793 1 94.31 113 VAL B O 1
ATOM 1956 N N . CYS B 1 114 ? -3.844 0.182 1.42 1 96.12 114 CYS B N 1
ATOM 1957 C CA . CYS B 1 114 ? -3.131 -1.088 1.352 1 96.12 114 CYS B CA 1
ATOM 1958 C C . CYS B 1 114 ? -3.98 -2.154 0.671 1 96.12 114 CYS B C 1
ATOM 1960 O O . CYS B 1 114 ? -3.473 -2.936 -0.137 1 96.12 114 CYS B O 1
ATOM 1962 N N . ALA B 1 115 ? -5.262 -2.199 0.972 1 97.56 115 ALA B N 1
ATOM 1963 C CA . ALA B 1 115 ? -6.16 -3.146 0.314 1 97.56 115 ALA B CA 1
ATOM 1964 C C . ALA B 1 115 ? -6.188 -2.918 -1.194 1 97.56 115 ALA B C 1
ATOM 1966 O O . ALA B 1 115 ? -6.125 -3.873 -1.974 1 97.56 115 ALA B O 1
ATOM 1967 N N . ILE B 1 116 ? -6.266 -1.691 -1.578 1 97.75 116 ILE B N 1
ATOM 1968 C CA . ILE B 1 116 ? -6.316 -1.356 -2.998 1 97.75 116 ILE B CA 1
ATOM 1969 C C . ILE B 1 116 ? -5.031 -1.809 -3.682 1 97.75 116 ILE B C 1
ATOM 1971 O O . ILE B 1 116 ? -5.07 -2.457 -4.73 1 97.75 116 ILE B O 1
ATOM 1975 N N . VAL B 1 117 ? -3.908 -1.471 -3.102 1 97.38 117 VAL B N 1
ATOM 1976 C CA . VAL B 1 117 ? -2.611 -1.853 -3.652 1 97.38 117 VAL B CA 1
ATOM 1977 C C . VAL B 1 117 ? -2.518 -3.373 -3.746 1 97.38 117 VAL B C 1
ATOM 1979 O O . VAL B 1 117 ? -2.033 -3.912 -4.742 1 97.38 117 VAL B O 1
ATOM 1982 N N . ALA B 1 118 ? -2.986 -4.059 -2.74 1 97.88 118 ALA B N 1
ATOM 1983 C CA . ALA B 1 118 ? -2.953 -5.52 -2.709 1 97.88 118 ALA B CA 1
ATOM 1984 C C . ALA B 1 118 ? -3.826 -6.113 -3.811 1 97.88 118 ALA B C 1
ATOM 1986 O O . ALA B 1 118 ? -3.41 -7.039 -4.512 1 97.88 118 ALA B O 1
ATOM 1987 N N . ILE B 1 119 ? -4.969 -5.605 -4 1 98.31 119 ILE B N 1
ATOM 1988 C CA . ILE B 1 119 ? -5.883 -6.078 -5.035 1 98.31 119 ILE B CA 1
ATOM 1989 C C . ILE B 1 119 ? -5.273 -5.82 -6.414 1 98.31 119 ILE B C 1
ATOM 1991 O O . ILE B 1 119 ? -5.309 -6.691 -7.285 1 98.31 119 ILE B O 1
ATOM 1995 N N . ASN B 1 120 ? -4.707 -4.652 -6.598 1 97.19 120 ASN B N 1
ATOM 1996 C CA . ASN B 1 120 ? -4.012 -4.355 -7.844 1 97.19 120 ASN B CA 1
ATOM 1997 C C . ASN B 1 120 ? -2.9 -5.363 -8.125 1 97.19 120 ASN B C 1
ATOM 1999 O O . ASN B 1 120 ? -2.713 -5.785 -9.266 1 97.19 120 ASN B O 1
ATOM 2003 N N . THR B 1 121 ? -2.213 -5.695 -7.113 1 97.12 121 THR B N 1
ATOM 2004 C CA . THR B 1 121 ? -1.127 -6.656 -7.254 1 97.12 121 THR B CA 1
ATOM 2005 C C . THR B 1 121 ? -1.663 -8.023 -7.68 1 97.12 121 THR B C 1
ATOM 2007 O O . THR B 1 121 ? -1.107 -8.656 -8.578 1 97.12 121 THR B O 1
ATOM 2010 N N . TYR B 1 122 ? -2.727 -8.5 -7.062 1 97.5 122 TYR B N 1
ATOM 2011 C CA . TYR B 1 122 ? -3.361 -9.75 -7.453 1 97.5 122 TYR B CA 1
ATOM 2012 C C . TYR B 1 122 ? -3.707 -9.75 -8.938 1 97.5 122 TYR B C 1
ATOM 2014 O O . TYR B 1 122 ? -3.395 -10.703 -9.656 1 97.5 122 TYR B O 1
ATOM 2022 N N . ILE B 1 123 ? -4.25 -8.641 -9.391 1 96.62 123 ILE B N 1
ATOM 2023 C CA . ILE B 1 123 ? -4.672 -8.531 -10.789 1 96.62 123 ILE B CA 1
ATOM 2024 C C . ILE B 1 123 ? -3.445 -8.539 -11.695 1 96.62 123 ILE B C 1
ATOM 2026 O O . ILE B 1 123 ? -3.439 -9.203 -12.734 1 96.62 123 ILE B O 1
ATOM 2030 N N . LEU B 1 124 ? -2.396 -7.832 -11.305 1 92.94 124 LEU B N 1
ATOM 2031 C CA . LEU B 1 124 ? -1.176 -7.762 -12.102 1 92.94 124 LEU B CA 1
ATOM 2032 C C . LEU B 1 124 ? -0.52 -9.133 -12.211 1 92.94 124 LEU B C 1
ATOM 2034 O O . LEU B 1 124 ? 0.071 -9.461 -13.242 1 92.94 124 LEU B O 1
ATOM 2038 N N . LEU B 1 125 ? -0.698 -9.945 -11.18 1 93.69 125 LEU B N 1
ATOM 2039 C CA . LEU B 1 125 ? -0.073 -11.258 -11.156 1 93.69 125 LEU B CA 1
ATOM 2040 C C . LEU B 1 125 ? -0.873 -12.258 -11.992 1 93.69 125 LEU B C 1
ATOM 2042 O O . LEU B 1 125 ? -0.356 -13.305 -12.375 1 93.69 125 LEU B O 1
ATOM 2046 N N . THR B 1 126 ? -2.098 -11.961 -12.203 1 88.25 126 THR B N 1
ATOM 2047 C CA . THR B 1 126 ? -2.963 -12.898 -12.906 1 88.25 126 THR B CA 1
ATOM 2048 C C . THR B 1 126 ? -2.996 -12.586 -14.398 1 88.25 126 THR B C 1
ATOM 2050 O O . THR B 1 126 ? -3.473 -13.398 -15.195 1 88.25 126 THR B O 1
ATOM 2053 N N . ILE B 1 127 ? -2.539 -11.477 -14.82 1 78.88 127 ILE B N 1
ATOM 2054 C CA . ILE B 1 127 ? -2.559 -11.133 -16.234 1 78.88 127 ILE B CA 1
ATOM 2055 C C . ILE B 1 127 ? -1.231 -11.523 -16.891 1 78.88 127 ILE B C 1
ATOM 2057 O O . ILE B 1 127 ? -0.188 -11.516 -16.234 1 78.88 127 ILE B O 1
#

InterPro domains:
  IPR014960 Domain of unknown function DUF1828 [PF08861] (39-119)

Foldseek 3Di:
DPPPPPPVCPVDDQAFDDQDPDVAQKTKTWGPDAAPVRGTQIWMQRNVQQKIKSPLVLVCCVCPVVVDDDDPVLVVVLQVLLVVLPWGCDPNMTMHGHDPPDPDCPSVVVSNSSSSVSSRVVSVVVD/DPPPPPPPCPPPPAAWDWDDPPVACKIKTFGPDAAPVRGTQIWIQRNVQQKIKSPLVLVCCVCPVVVDDDDPVLVVVLQVLLVVLPWGQDPNMTMHGHDPPDPDCVSVVVSNSSSSVSSRVVSVVVD

Nearest PDB structures (foldseek):
  5k4m-assembly1_A  TM=4.029E-01  e=8.202E+00  Klebsiella pneumoniae
  7uig-assembly1_n  TM=4.463E-01  e=7.129E+00  Saccharomyces cerevisiae
  7uio-assembly1_Bn  TM=4.463E-01  e=9.080E+00  Saccharomyces cerevisiae S288C

Organism: NCBI:txid47770

Secondary structure (DSSP, 8-state):
--------------SEE---B-SSSEEEEEEEEE-TTSPEEEEEEETTTTEEE-TTHHHHIIIIIS-PPP-HHHHHHHHHHHHHTT-EEETTEEEEEPPTT-S-SHHHHHHHHHHHHHHHHHHHHH-/----------GGGGSEEEEE-TTSSEEEEEEEEE-TTSPEEEEEEETTTTEEE-TTHHHHIIIIIS-PPP-HHHHHHHHHHHHHTT-EEETTEEEEEPPTT-S-SHHHHHHHHHHHHHHHHHHHHH-

Solvent-accessible surface area (backbone atoms only — not comparable to full-atom values): 13893 Å² total; per-residue (Å²): 133,81,78,72,72,73,74,68,75,60,45,51,32,37,25,27,53,63,70,47,73,47,106,50,66,38,35,36,33,36,31,55,41,57,46,94,85,66,43,61,40,58,40,35,35,32,59,87,76,43,31,36,28,44,79,26,46,68,50,44,43,43,38,68,71,65,62,43,85,77,51,74,65,52,52,53,50,46,34,51,51,20,43,75,49,67,22,42,67,54,95,64,18,46,39,33,70,62,61,90,80,52,88,60,62,42,59,60,53,29,28,51,50,49,25,50,45,28,46,51,39,54,53,61,70,71,100,132,81,78,72,72,74,74,69,81,70,37,22,57,44,24,26,49,54,46,74,46,81,93,44,68,37,37,39,30,41,30,54,40,58,46,92,84,66,42,61,40,58,40,36,34,33,62,87,75,41,31,35,27,46,80,27,45,69,52,44,45,44,38,67,72,65,63,43,85,77,51,74,66,52,52,51,52,44,36,51,51,21,43,75,47,67,23,42,65,53,96,64,18,46,40,33,72,63,61,89,83,52,89,61,62,45,57,59,52,30,28,52,51,50,26,50,46,29,45,50,38,55,52,61,72,72,102

pLDDT: mean 82.34, std 22.66, range [22.64, 98.75]